Protein AF-A0A479ZNA0-F1 (afdb_monomer_lite)

Organism: NCBI:txid282420

Sequence (200 aa):
MLFLTGLATVGLVLGEAVFSSASAAQQLFCNGRMNNGWTYSAQFLNGRFTEIRWERSGQPPIVSNLSFQSTNNARQPVYTGSIMAATMVTLVDLSRGNVRPGSQISVTAEEWGTSTGNCGLSSGNSMGNSSDWFTNARKNLIGSNENQARRWLTRNNFVFNQTMEHTNRRIIERWSRNNPNGVIDVIFVNNRVSDVVMVR

Radius of gyration: 24.71 Å; chains: 1; bounding box: 77×78×52 Å

pLDDT: mean 77.2, std 19.56, range [33.94, 98.44]

Structure (mmCIF, N/CA/C/O backbone):
data_AF-A0A479ZNA0-F1
#
_entry.id   AF-A0A479ZNA0-F1
#
loop_
_atom_site.group_PDB
_atom_site.id
_atom_site.type_symbol
_atom_site.label_atom_id
_atom_site.label_alt_id
_atom_site.label_comp_id
_atom_site.label_asym_id
_atom_site.label_entity_id
_atom_site.label_seq_id
_atom_site.pdbx_PDB_ins_code
_atom_site.Cartn_x
_atom_site.Cartn_y
_atom_site.Cartn_z
_atom_site.occupancy
_atom_site.B_iso_or_equiv
_atom_site.auth_seq_id
_atom_site.auth_comp_id
_atom_site.auth_asym_id
_atom_site.auth_atom_id
_atom_site.pdbx_PDB_model_num
ATOM 1 N N . MET A 1 1 ? 54.957 -61.250 -2.601 1.00 36.88 1 MET A N 1
ATOM 2 C CA . MET A 1 1 ? 54.346 -60.514 -3.726 1.00 36.88 1 MET A CA 1
ATOM 3 C C . MET A 1 1 ? 53.295 -59.580 -3.134 1.00 36.88 1 MET A C 1
ATOM 5 O O . MET A 1 1 ? 52.469 -60.057 -2.375 1.00 36.88 1 MET A O 1
ATOM 9 N N . LEU A 1 2 ? 53.482 -58.279 -3.375 1.00 36.09 2 LEU A N 1
ATOM 10 C CA . LEU A 1 2 ? 52.676 -57.073 -3.103 1.00 36.09 2 LEU A CA 1
ATOM 11 C C . LEU A 1 2 ? 51.391 -57.106 -2.241 1.00 36.09 2 LEU A C 1
ATOM 13 O O . LEU A 1 2 ? 50.424 -57.795 -2.542 1.00 36.09 2 LEU A O 1
ATOM 17 N N . PHE A 1 3 ? 51.364 -56.175 -1.276 1.00 35.72 3 PHE A N 1
ATOM 18 C CA . PHE A 1 3 ? 50.171 -55.485 -0.771 1.00 35.72 3 PHE A CA 1
ATOM 19 C C . PHE A 1 3 ? 49.474 -54.695 -1.888 1.00 35.72 3 PHE A C 1
ATOM 21 O O . PHE A 1 3 ? 50.158 -54.027 -2.661 1.00 35.72 3 PHE A O 1
ATOM 28 N N . LEU A 1 4 ? 48.137 -54.646 -1.881 1.00 34.09 4 LEU A N 1
ATOM 29 C CA . LEU A 1 4 ? 47.397 -53.463 -2.332 1.00 34.09 4 LEU A CA 1
ATOM 30 C C . LEU A 1 4 ? 46.009 -53.390 -1.679 1.00 34.09 4 LEU A C 1
ATOM 32 O O . LEU A 1 4 ? 45.160 -54.264 -1.816 1.00 34.09 4 LEU A O 1
ATOM 36 N N . THR A 1 5 ? 45.840 -52.302 -0.940 1.00 45.28 5 THR A N 1
ATOM 37 C CA . THR A 1 5 ? 44.626 -51.731 -0.359 1.00 45.28 5 THR A CA 1
ATOM 38 C C . THR A 1 5 ? 43.628 -51.295 -1.437 1.00 45.28 5 THR A C 1
ATOM 40 O O . THR A 1 5 ? 44.036 -50.674 -2.417 1.00 45.28 5 THR A O 1
ATOM 43 N N . GLY A 1 6 ? 42.328 -51.508 -1.213 1.00 37.38 6 GLY A N 1
ATOM 44 C CA . GLY A 1 6 ? 41.245 -50.928 -2.017 1.00 37.38 6 GLY A CA 1
ATOM 45 C C . GLY A 1 6 ? 40.162 -50.324 -1.124 1.00 37.38 6 GLY A C 1
ATOM 46 O O . GLY A 1 6 ? 39.476 -51.045 -0.408 1.00 37.38 6 GLY A O 1
ATOM 47 N N . LEU A 1 7 ? 40.076 -48.993 -1.141 1.00 38.94 7 LEU A N 1
ATOM 48 C CA . LEU A 1 7 ? 39.186 -48.138 -0.355 1.00 38.94 7 LEU A CA 1
ATOM 49 C C . LEU A 1 7 ? 37.718 -48.154 -0.822 1.00 38.94 7 LEU A C 1
ATOM 51 O O . LEU A 1 7 ? 37.401 -48.412 -1.979 1.00 38.94 7 LEU A O 1
ATOM 55 N N . ALA A 1 8 ? 36.871 -47.792 0.142 1.00 40.62 8 ALA A N 1
ATOM 56 C CA . ALA A 1 8 ? 35.439 -47.511 0.129 1.00 40.62 8 ALA A CA 1
ATOM 57 C C . ALA A 1 8 ? 34.823 -46.915 -1.151 1.00 40.62 8 ALA A C 1
ATOM 59 O O . ALA A 1 8 ? 35.329 -45.951 -1.716 1.00 40.62 8 ALA A O 1
ATOM 60 N N . THR A 1 9 ? 33.599 -47.355 -1.457 1.00 39.69 9 THR A N 1
ATOM 61 C CA . THR A 1 9 ? 32.566 -46.501 -2.064 1.00 39.69 9 THR A CA 1
ATOM 62 C C . THR A 1 9 ? 31.234 -46.731 -1.346 1.00 39.69 9 THR A C 1
ATOM 64 O O . THR A 1 9 ? 30.483 -47.655 -1.639 1.00 39.69 9 THR A O 1
ATOM 67 N N . VAL A 1 10 ? 30.940 -45.884 -0.356 1.00 41.41 10 VAL A N 1
ATOM 68 C CA . VAL A 1 10 ? 29.581 -45.730 0.180 1.00 41.41 10 VAL A CA 1
ATOM 69 C C . VAL A 1 10 ? 28.852 -44.789 -0.776 1.00 41.41 10 VAL A C 1
ATOM 71 O O . VAL A 1 10 ? 29.040 -43.576 -0.730 1.00 41.41 10 VAL A O 1
ATOM 74 N N . GLY A 1 11 ? 28.072 -45.356 -1.694 1.00 34.75 11 GLY A N 1
ATOM 75 C CA . GLY A 1 11 ? 27.192 -44.601 -2.583 1.00 34.75 11 GLY A CA 1
ATOM 76 C C . GLY A 1 11 ? 25.977 -44.087 -1.817 1.00 34.75 11 GLY A C 1
ATOM 77 O O . GLY A 1 11 ? 24.947 -44.752 -1.759 1.00 34.75 11 GLY A O 1
ATOM 78 N N . LEU A 1 12 ? 26.101 -42.911 -1.206 1.00 37.78 12 LEU A N 1
ATOM 79 C CA . LEU A 1 12 ? 24.979 -42.167 -0.639 1.00 37.78 12 LEU A CA 1
ATOM 80 C C . LEU A 1 12 ? 24.238 -41.470 -1.788 1.00 37.78 12 LEU A C 1
ATOM 82 O O . LEU A 1 12 ? 24.638 -40.404 -2.252 1.00 37.78 12 LEU A O 1
ATOM 86 N N . VAL A 1 13 ? 23.163 -42.097 -2.269 1.00 36.88 13 VAL A N 1
ATOM 87 C CA . VAL A 1 13 ? 22.191 -41.454 -3.161 1.00 36.88 13 VAL A CA 1
ATOM 88 C C . VAL A 1 13 ? 21.378 -40.482 -2.311 1.00 36.88 13 VAL A C 1
ATOM 90 O O . VAL A 1 13 ? 20.378 -40.847 -1.696 1.00 36.88 13 VAL A O 1
ATOM 93 N N . LEU A 1 14 ? 21.844 -39.238 -2.227 1.00 41.56 14 LEU A N 1
ATOM 94 C CA . LEU A 1 14 ? 21.032 -38.135 -1.733 1.00 41.56 14 LEU A CA 1
ATOM 95 C C . LEU A 1 14 ? 20.003 -37.829 -2.820 1.00 41.56 14 LEU A C 1
ATOM 97 O O . LEU A 1 14 ? 20.293 -37.130 -3.786 1.00 41.56 14 LEU A O 1
ATOM 101 N N . GLY A 1 15 ? 18.815 -38.418 -2.681 1.00 34.78 15 GLY A N 1
ATOM 102 C CA . GLY A 1 15 ? 17.646 -38.007 -3.441 1.00 34.78 15 GLY A CA 1
ATOM 103 C C . GLY A 1 15 ? 17.425 -36.522 -3.198 1.00 34.78 15 GLY A C 1
ATOM 104 O O . GLY A 1 15 ? 17.107 -36.112 -2.081 1.00 34.78 15 GLY A O 1
ATOM 105 N N . GLU A 1 16 ? 17.659 -35.724 -4.234 1.00 38.56 16 GLU A N 1
ATOM 106 C CA . GLU A 1 16 ? 17.379 -34.299 -4.244 1.00 38.56 16 GLU A CA 1
ATOM 107 C C . GLU A 1 16 ? 15.877 -34.133 -4.028 1.00 38.56 16 GLU A C 1
ATOM 109 O O . GLU A 1 16 ? 15.059 -34.276 -4.937 1.00 38.56 16 GLU A O 1
ATOM 114 N N . ALA A 1 17 ? 15.496 -33.881 -2.779 1.00 38.69 17 ALA A N 1
ATOM 115 C CA . ALA A 1 17 ? 14.188 -33.356 -2.472 1.00 38.69 17 ALA A CA 1
ATOM 116 C C . ALA A 1 17 ? 14.099 -32.005 -3.186 1.00 38.69 17 ALA A C 1
ATOM 118 O O . ALA A 1 17 ? 14.642 -30.998 -2.730 1.00 38.69 17 ALA A O 1
ATOM 119 N N . VAL A 1 18 ? 13.447 -32.005 -4.349 1.00 38.50 18 VAL A N 1
ATOM 120 C CA . VAL A 1 18 ? 12.991 -30.798 -5.027 1.00 38.50 18 VAL A CA 1
ATOM 121 C C . VAL A 1 18 ? 11.961 -30.173 -4.096 1.00 38.50 18 VAL A C 1
ATOM 123 O O . VAL A 1 18 ? 10.762 -30.437 -4.180 1.00 38.50 18 VAL A O 1
ATOM 126 N N . PHE A 1 19 ? 12.442 -29.374 -3.147 1.00 35.72 19 PHE A N 1
ATOM 127 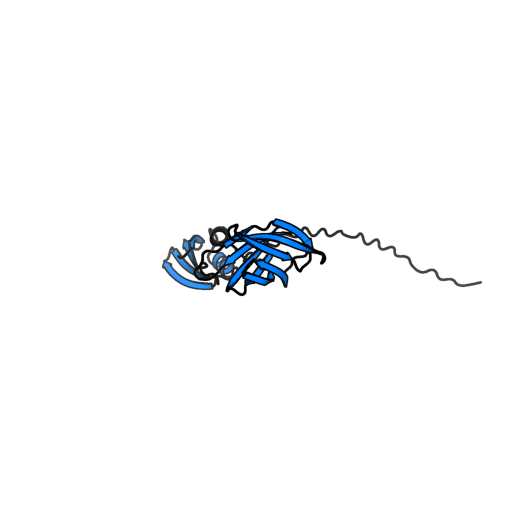C CA . PHE A 1 19 ? 11.609 -28.496 -2.349 1.00 35.72 19 PHE A CA 1
ATOM 128 C C . PHE A 1 19 ? 11.068 -27.428 -3.298 1.00 35.72 19 PHE A C 1
ATOM 130 O O . PHE A 1 19 ? 11.611 -26.332 -3.414 1.00 35.72 19 PHE A O 1
ATOM 137 N N . SER A 1 20 ? 9.990 -27.765 -4.006 1.00 33.94 20 SER A N 1
ATOM 138 C CA . SER A 1 20 ? 9.088 -26.770 -4.567 1.00 33.94 20 SER A CA 1
ATOM 139 C C . SER A 1 20 ? 8.471 -26.050 -3.37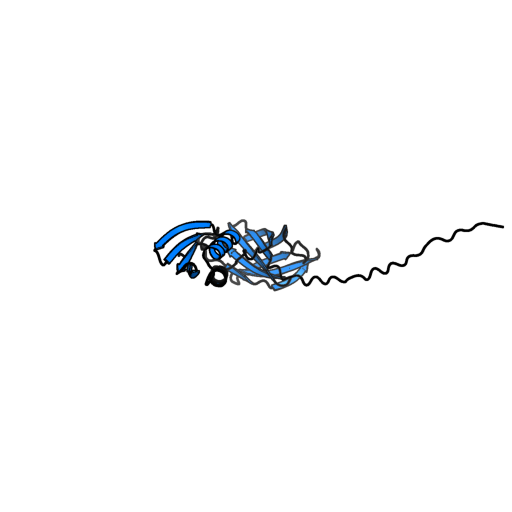9 1.00 33.94 20 SER A C 1
ATOM 141 O O . SER A 1 20 ? 7.451 -26.471 -2.832 1.00 33.94 20 SER A O 1
ATOM 143 N N . SER A 1 21 ? 9.130 -24.987 -2.923 1.00 38.03 21 SER A N 1
ATOM 144 C CA . SER A 1 21 ? 8.509 -24.025 -2.036 1.00 38.03 21 SER A CA 1
ATOM 145 C C . SER A 1 21 ? 7.405 -23.359 -2.844 1.00 38.03 21 SER A C 1
ATOM 147 O O . SER A 1 21 ? 7.620 -22.400 -3.581 1.00 38.03 21 SER A O 1
ATOM 149 N N . ALA A 1 22 ? 6.195 -23.902 -2.725 1.00 37.41 22 ALA A N 1
ATOM 150 C CA . ALA A 1 22 ? 4.990 -23.138 -2.960 1.00 37.41 22 ALA A CA 1
ATOM 151 C C . ALA A 1 22 ? 5.089 -21.923 -2.032 1.00 37.41 22 ALA A C 1
ATOM 153 O O . ALA A 1 22 ? 4.807 -22.007 -0.835 1.00 37.41 22 ALA A O 1
ATOM 154 N N . SER A 1 23 ? 5.619 -20.817 -2.557 1.00 39.91 23 SER A N 1
ATOM 155 C CA . SER A 1 23 ? 5.703 -19.571 -1.825 1.00 39.91 23 SER A CA 1
ATOM 156 C C . SER A 1 23 ? 4.265 -19.189 -1.520 1.00 39.91 23 SER A C 1
ATOM 158 O O . SER A 1 23 ? 3.521 -18.814 -2.428 1.00 39.91 23 SER A O 1
ATOM 160 N N . ALA A 1 24 ? 3.856 -19.309 -0.256 1.00 38.22 24 ALA A N 1
ATOM 161 C CA . ALA A 1 24 ? 2.706 -18.573 0.236 1.00 38.22 24 ALA A CA 1
ATOM 162 C C . ALA A 1 24 ? 2.850 -17.154 -0.321 1.00 38.22 24 ALA A C 1
ATOM 164 O O . ALA A 1 24 ? 3.924 -16.572 -0.167 1.00 38.22 24 ALA A O 1
ATOM 165 N N . ALA A 1 25 ? 1.847 -16.671 -1.058 1.00 46.12 25 ALA A N 1
ATOM 166 C CA . ALA A 1 25 ? 1.870 -15.369 -1.709 1.00 46.12 25 ALA A CA 1
ATOM 167 C C . ALA A 1 25 ? 2.035 -14.291 -0.630 1.00 46.12 25 ALA A C 1
ATOM 169 O O . ALA A 1 25 ? 1.066 -13.772 -0.082 1.00 46.12 25 ALA A O 1
ATOM 170 N N . GLN A 1 26 ? 3.283 -14.024 -0.250 1.00 50.00 26 GLN A N 1
ATOM 171 C CA . GLN A 1 26 ? 3.639 -12.972 0.673 1.00 50.00 26 GLN A CA 1
ATOM 172 C C . GLN A 1 26 ? 3.273 -11.699 -0.064 1.00 50.00 26 GLN A C 1
ATOM 174 O O . GLN A 1 26 ? 3.889 -11.355 -1.071 1.00 50.00 26 GLN A O 1
ATOM 179 N N . GLN A 1 27 ? 2.206 -11.052 0.391 1.00 59.81 27 GLN A N 1
ATOM 180 C CA . GLN A 1 27 ? 1.841 -9.743 -0.108 1.00 59.81 27 GLN A CA 1
ATOM 181 C C . GLN A 1 27 ? 3.022 -8.841 0.269 1.00 59.81 27 GLN A C 1
ATOM 183 O O . GLN A 1 27 ? 3.330 -8.658 1.445 1.00 59.81 27 GLN A O 1
ATOM 188 N N . LEU A 1 28 ? 3.791 -8.393 -0.717 1.00 68.25 28 LEU A N 1
ATOM 189 C CA . LEU A 1 28 ? 4.911 -7.482 -0.504 1.00 68.25 28 LEU A CA 1
ATOM 190 C C . LEU A 1 28 ? 4.452 -6.103 -0.954 1.00 68.25 28 LEU A C 1
ATOM 192 O O . LEU A 1 28 ? 3.684 -5.962 -1.907 1.00 68.25 28 LEU A O 1
ATOM 196 N N . PHE A 1 29 ? 4.913 -5.082 -0.250 1.00 76.75 29 PHE A N 1
ATOM 197 C CA . PHE A 1 29 ? 4.702 -3.701 -0.654 1.00 76.75 29 PHE A CA 1
ATOM 198 C C . PHE A 1 29 ? 6.053 -3.016 -0.751 1.00 76.75 29 PHE A C 1
ATOM 200 O O . PHE A 1 29 ? 6.967 -3.324 0.020 1.00 76.75 29 PHE A O 1
ATOM 207 N N . CYS A 1 30 ? 6.165 -2.076 -1.678 1.00 81.75 30 CYS A N 1
ATOM 208 C CA . CYS A 1 30 ? 7.365 -1.276 -1.843 1.00 81.75 30 CYS A CA 1
ATOM 209 C C . CYS A 1 30 ? 6.993 0.200 -1.776 1.00 81.75 30 CYS A C 1
ATOM 211 O O . CYS A 1 30 ? 6.193 0.673 -2.580 1.00 81.75 30 CYS A O 1
ATOM 213 N N . ASN A 1 31 ? 7.558 0.917 -0.806 1.00 85.31 31 ASN A N 1
ATOM 214 C CA . ASN A 1 31 ? 7.225 2.318 -0.562 1.00 85.31 31 ASN A CA 1
ATOM 215 C C . ASN A 1 31 ? 8.391 3.228 -0.925 1.00 85.31 31 ASN A C 1
ATOM 217 O O . ASN A 1 31 ? 9.551 2.878 -0.704 1.00 85.31 31 ASN A O 1
ATOM 221 N N . GLY A 1 32 ? 8.071 4.425 -1.402 1.00 80.88 32 GLY A N 1
ATOM 222 C CA . GLY A 1 32 ? 9.048 5.475 -1.659 1.00 80.88 32 GLY A CA 1
ATOM 223 C C . GLY A 1 32 ? 8.404 6.856 -1.693 1.00 80.88 32 GLY A C 1
ATOM 224 O O . GLY A 1 32 ? 7.215 7.029 -1.406 1.00 80.88 32 GLY A O 1
ATOM 225 N N . ARG A 1 33 ? 9.212 7.862 -2.027 1.00 85.12 33 ARG A N 1
ATOM 226 C CA . ARG A 1 33 ? 8.775 9.255 -2.117 1.00 85.12 33 ARG A CA 1
ATOM 227 C C . ARG A 1 33 ? 9.398 9.931 -3.331 1.00 85.12 33 ARG A C 1
ATOM 229 O O . ARG A 1 33 ? 10.603 9.845 -3.532 1.00 85.12 33 ARG A O 1
ATOM 236 N N . MET A 1 34 ? 8.562 10.610 -4.106 1.00 88.00 34 MET A N 1
ATOM 237 C CA . MET A 1 34 ? 8.956 11.465 -5.221 1.00 88.00 34 MET A CA 1
ATOM 238 C C . MET A 1 34 ? 9.408 12.841 -4.728 1.00 88.00 34 MET A C 1
ATOM 240 O O . MET A 1 34 ? 8.960 13.332 -3.687 1.00 88.00 34 MET A O 1
ATOM 244 N N . ASN A 1 35 ? 10.249 13.505 -5.520 1.00 84.44 35 ASN A N 1
ATOM 245 C CA . ASN A 1 35 ? 10.822 14.811 -5.177 1.00 84.44 35 ASN A CA 1
ATOM 246 C C . ASN A 1 35 ? 9.767 15.922 -5.053 1.00 84.44 35 ASN A C 1
ATOM 248 O O . ASN A 1 35 ? 9.918 16.835 -4.248 1.00 84.44 35 ASN A O 1
ATOM 252 N N . ASN A 1 36 ? 8.663 15.821 -5.795 1.00 82.81 36 ASN A N 1
ATOM 253 C CA . ASN A 1 36 ? 7.538 16.762 -5.739 1.00 82.81 36 ASN A CA 1
ATOM 254 C C . ASN A 1 36 ? 6.592 16.539 -4.534 1.00 82.81 36 ASN A C 1
ATOM 256 O O . ASN A 1 36 ? 5.504 17.121 -4.464 1.00 82.81 36 ASN A O 1
ATOM 260 N N . GLY A 1 37 ? 6.988 15.677 -3.593 1.00 79.06 37 GLY A N 1
ATOM 261 C CA . GLY A 1 37 ? 6.314 15.472 -2.316 1.00 79.06 37 GLY A CA 1
ATOM 262 C C . GLY A 1 37 ? 5.283 14.345 -2.289 1.00 79.06 37 GLY A C 1
ATOM 263 O O . GLY A 1 37 ? 4.823 14.026 -1.194 1.00 79.06 37 GLY A O 1
ATOM 264 N N . TRP A 1 38 ? 4.956 13.722 -3.426 1.00 84.62 38 TRP A N 1
ATOM 265 C CA . TRP A 1 38 ? 4.103 12.531 -3.460 1.00 84.62 38 TRP A CA 1
ATOM 266 C C . TRP A 1 38 ? 4.823 11.322 -2.861 1.00 84.62 38 TRP A C 1
ATOM 268 O O . TRP A 1 38 ? 5.943 10.992 -3.248 1.00 84.62 38 TRP A O 1
ATOM 278 N N . THR A 1 39 ? 4.179 10.630 -1.932 1.00 84.62 39 THR A N 1
ATOM 279 C CA . THR A 1 39 ? 4.597 9.295 -1.492 1.00 84.62 39 THR A CA 1
ATOM 280 C C . THR A 1 39 ? 3.879 8.243 -2.315 1.00 84.62 39 THR A C 1
ATOM 282 O O . THR A 1 39 ? 2.759 8.477 -2.768 1.00 84.62 39 THR A O 1
ATOM 285 N N . TYR A 1 40 ? 4.493 7.080 -2.491 1.00 82.75 40 TYR A N 1
ATOM 286 C CA . TYR A 1 40 ? 3.849 5.975 -3.185 1.00 82.75 40 TYR A CA 1
ATOM 287 C C . TYR A 1 40 ? 4.042 4.641 -2.482 1.00 82.75 40 TYR A C 1
ATOM 289 O O . TYR A 1 40 ? 5.006 4.437 -1.742 1.00 82.75 40 TYR A O 1
ATOM 297 N N . SER A 1 41 ? 3.115 3.733 -2.772 1.00 84.25 41 SER A N 1
ATOM 298 C CA . SER A 1 41 ? 3.155 2.330 -2.384 1.00 84.25 41 SER A CA 1
ATOM 299 C C . SER A 1 41 ? 2.835 1.462 -3.596 1.00 84.25 41 SER A C 1
ATOM 301 O O . SER A 1 41 ? 1.768 1.607 -4.189 1.00 84.25 41 SER A O 1
ATOM 303 N N . ALA A 1 42 ? 3.763 0.589 -3.979 1.00 84.50 42 ALA A N 1
ATOM 304 C CA . ALA A 1 42 ? 3.588 -0.373 -5.057 1.00 84.50 42 ALA A CA 1
ATOM 305 C C . ALA A 1 42 ? 3.214 -1.749 -4.491 1.00 84.50 42 ALA A C 1
ATOM 307 O O . ALA A 1 42 ? 3.896 -2.259 -3.595 1.00 84.50 42 ALA A O 1
ATOM 308 N N . GLN A 1 43 ? 2.152 -2.353 -5.025 1.00 78.56 43 GLN A N 1
ATOM 309 C CA . GLN A 1 43 ? 1.665 -3.664 -4.597 1.00 78.56 43 GLN A CA 1
ATOM 310 C C . GLN A 1 43 ? 2.291 -4.786 -5.424 1.00 78.56 43 GLN A C 1
ATOM 312 O O . GLN A 1 43 ? 2.251 -4.750 -6.658 1.00 78.56 43 GLN A O 1
ATOM 317 N N . PHE A 1 44 ? 2.808 -5.810 -4.743 1.00 75.38 44 PHE A N 1
ATOM 318 C CA . PHE A 1 44 ? 3.334 -7.023 -5.359 1.00 75.38 44 PHE A CA 1
ATOM 319 C C . PHE A 1 44 ? 2.461 -8.230 -4.999 1.00 75.38 44 PHE A C 1
ATOM 321 O O . PHE A 1 44 ? 2.329 -8.597 -3.828 1.00 75.38 44 PHE A O 1
ATOM 328 N N . LEU A 1 45 ? 1.868 -8.846 -6.021 1.00 70.44 45 LEU A N 1
ATOM 329 C CA . LEU A 1 45 ? 0.936 -9.961 -5.904 1.00 70.44 45 LEU A CA 1
ATOM 330 C C . LEU A 1 45 ? 1.301 -11.045 -6.920 1.00 70.44 45 LEU A C 1
ATOM 332 O O . LEU A 1 45 ? 1.534 -10.749 -8.090 1.00 70.44 45 LEU A O 1
ATOM 336 N N . ASN A 1 46 ? 1.339 -12.306 -6.480 1.00 70.44 46 ASN A N 1
ATOM 337 C CA . ASN A 1 46 ? 1.600 -13.471 -7.337 1.00 70.44 46 ASN A CA 1
ATOM 338 C C . ASN A 1 46 ? 2.836 -13.307 -8.246 1.00 70.44 46 ASN A C 1
ATOM 340 O O . ASN A 1 46 ? 2.811 -13.658 -9.424 1.00 70.44 46 ASN A O 1
ATOM 344 N N . GLY A 1 47 ? 3.917 -12.737 -7.705 1.00 73.75 47 GLY A N 1
ATOM 345 C CA . GLY A 1 47 ? 5.170 -12.562 -8.441 1.00 73.75 47 GLY A CA 1
ATOM 346 C C . GLY A 1 47 ? 5.224 -11.334 -9.357 1.00 73.75 47 GLY A C 1
ATOM 347 O O . GLY A 1 47 ? 6.170 -11.215 -10.135 1.00 73.75 47 GLY A O 1
ATOM 348 N N . ARG A 1 48 ? 4.235 -10.428 -9.311 1.00 84.19 48 ARG A N 1
ATOM 349 C CA . ARG A 1 48 ? 4.178 -9.246 -10.186 1.00 84.19 48 ARG A CA 1
ATOM 350 C C . ARG A 1 48 ? 3.743 -7.983 -9.457 1.00 84.19 48 ARG A C 1
ATOM 352 O O . ARG A 1 48 ? 2.922 -8.028 -8.544 1.00 84.19 48 ARG A O 1
ATOM 359 N N . PHE A 1 49 ? 4.248 -6.843 -9.921 1.00 86.50 49 PHE A N 1
ATOM 360 C CA . PHE A 1 49 ? 3.702 -5.543 -9.546 1.00 86.50 49 PHE A CA 1
ATOM 361 C C . PHE A 1 49 ? 2.426 -5.267 -10.339 1.00 86.50 49 PHE A C 1
ATOM 363 O O . PHE A 1 49 ? 2.400 -5.456 -11.554 1.00 86.50 49 PHE A O 1
ATOM 370 N N . THR A 1 50 ? 1.373 -4.847 -9.642 1.00 84.50 50 THR A N 1
ATOM 371 C CA . THR A 1 50 ? 0.026 -4.688 -10.226 1.00 84.50 50 THR A CA 1
ATOM 372 C C . THR A 1 50 ? -0.530 -3.278 -10.074 1.00 84.50 50 THR A C 1
ATOM 374 O O . THR A 1 50 ? -1.349 -2.854 -10.883 1.00 84.50 50 THR A O 1
ATOM 377 N N . GLU A 1 51 ? -0.050 -2.520 -9.090 1.00 86.75 51 GLU A N 1
ATOM 378 C CA . GLU A 1 51 ? -0.572 -1.195 -8.771 1.00 86.75 51 GLU A CA 1
ATOM 379 C C . GLU A 1 51 ? 0.509 -0.326 -8.121 1.00 86.75 51 GLU A C 1
ATOM 381 O O . GLU A 1 51 ? 1.327 -0.834 -7.349 1.00 86.75 51 GLU A O 1
ATOM 386 N N . ILE A 1 52 ? 0.470 0.984 -8.383 1.00 86.06 52 ILE A N 1
ATOM 387 C CA . ILE A 1 52 ? 1.056 2.016 -7.522 1.00 86.06 52 ILE A CA 1
ATOM 388 C C . ILE A 1 52 ? -0.052 2.935 -7.020 1.00 86.06 52 ILE A C 1
ATOM 390 O O . ILE A 1 52 ? -0.807 3.499 -7.811 1.00 86.06 52 ILE A O 1
ATOM 394 N N . ARG A 1 53 ? -0.103 3.144 -5.709 1.00 84.44 53 ARG A N 1
ATOM 395 C CA . ARG A 1 53 ? -0.956 4.146 -5.081 1.00 84.44 53 ARG A CA 1
ATOM 396 C C . ARG A 1 53 ? -0.125 5.337 -4.631 1.00 84.44 53 ARG A C 1
ATOM 398 O O . ARG A 1 53 ? 0.863 5.164 -3.922 1.00 84.44 53 ARG A O 1
ATOM 405 N N . TRP A 1 54 ? -0.556 6.529 -5.012 1.00 84.56 54 TRP A N 1
ATOM 406 C CA . TRP A 1 54 ? 0.082 7.813 -4.752 1.00 84.56 54 TRP A CA 1
ATOM 407 C C . TRP A 1 54 ? -0.693 8.580 -3.684 1.00 84.56 54 TRP A C 1
ATOM 409 O O . TRP A 1 54 ? -1.921 8.663 -3.736 1.00 84.56 54 TRP A O 1
ATOM 419 N N . GLU A 1 55 ? 0.017 9.167 -2.728 1.00 81.75 55 GLU A N 1
ATOM 420 C CA . GLU A 1 55 ? -0.560 9.975 -1.654 1.00 81.75 55 GLU A CA 1
ATOM 421 C C . GLU A 1 55 ? 0.200 11.286 -1.467 1.00 81.75 55 GLU A C 1
ATOM 423 O O . GLU A 1 55 ? 1.430 11.336 -1.544 1.00 81.75 55 GLU A O 1
ATOM 428 N N . ARG A 1 56 ? -0.545 12.356 -1.186 1.00 81.06 56 ARG A N 1
ATOM 429 C CA . ARG A 1 56 ? -0.005 13.660 -0.807 1.00 81.06 56 ARG A CA 1
ATOM 430 C C . ARG A 1 56 ? -1.000 14.369 0.103 1.00 81.06 56 ARG A C 1
ATOM 432 O O . ARG A 1 56 ? -2.205 14.294 -0.116 1.00 81.06 56 ARG A O 1
ATOM 439 N N . SER A 1 57 ? -0.493 15.051 1.130 1.00 75.31 57 SER A N 1
ATOM 440 C CA . SER A 1 57 ? -1.340 15.792 2.070 1.00 75.31 57 SER A CA 1
ATOM 441 C C . SER A 1 57 ? -2.219 16.808 1.336 1.00 75.31 57 SER A C 1
ATOM 443 O O . SER A 1 57 ? -1.746 17.503 0.435 1.00 75.31 57 SER A O 1
ATOM 445 N N . GLY A 1 58 ? -3.497 16.870 1.711 1.00 73.31 58 GLY A N 1
ATOM 446 C CA . GLY A 1 58 ? -4.480 17.764 1.100 1.00 73.31 58 GLY A CA 1
ATOM 447 C C . GLY A 1 58 ? -4.952 17.354 -0.298 1.00 73.31 58 GLY A C 1
ATOM 448 O O . GLY A 1 58 ? -5.672 18.126 -0.924 1.00 73.31 58 GLY A O 1
ATOM 449 N N . GLN A 1 59 ? -4.572 16.172 -0.802 1.00 76.19 59 GLN A N 1
ATOM 450 C CA . GLN A 1 59 ? -5.019 15.676 -2.106 1.00 76.19 59 GLN A CA 1
ATOM 451 C C . GLN A 1 59 ? -5.618 14.269 -2.014 1.00 76.19 59 GLN A C 1
ATOM 453 O O . GLN A 1 59 ? -5.139 13.449 -1.226 1.00 76.19 59 GLN A O 1
ATOM 458 N N . PRO A 1 60 ? -6.653 13.963 -2.819 1.00 74.56 60 PRO A N 1
ATOM 459 C CA . PRO A 1 60 ? -7.155 12.604 -2.936 1.00 74.56 60 PRO A CA 1
ATOM 460 C C . PRO A 1 60 ? -6.045 11.644 -3.392 1.00 74.56 60 PRO A C 1
ATOM 462 O O . PRO A 1 60 ? -5.226 12.016 -4.238 1.00 74.56 60 PRO A O 1
ATOM 465 N N . PRO A 1 61 ? -6.010 10.408 -2.871 1.00 77.94 61 PRO A N 1
ATOM 466 C CA . PRO A 1 61 ? -5.099 9.388 -3.368 1.00 77.94 61 PRO A CA 1
ATOM 467 C C . PRO A 1 61 ? -5.351 9.086 -4.846 1.00 77.94 61 PRO A C 1
ATOM 469 O O . PRO A 1 61 ? -6.504 9.024 -5.276 1.00 77.94 61 PRO A O 1
ATOM 472 N N . ILE A 1 62 ? -4.280 8.836 -5.597 1.00 82.69 62 ILE A N 1
ATOM 473 C CA . ILE A 1 62 ? -4.356 8.463 -7.015 1.00 82.69 62 ILE A CA 1
ATOM 474 C C . ILE A 1 62 ? -3.818 7.047 -7.184 1.00 82.69 62 ILE A C 1
ATOM 476 O O . ILE A 1 62 ? -2.896 6.642 -6.480 1.00 82.69 62 ILE A O 1
ATOM 480 N N . VAL A 1 63 ? -4.385 6.288 -8.115 1.00 84.69 63 VAL A N 1
ATOM 481 C CA . VAL A 1 63 ? -3.984 4.909 -8.393 1.00 84.69 63 VAL A CA 1
ATOM 482 C C . VAL A 1 63 ? -3.520 4.782 -9.840 1.00 84.69 63 VAL A C 1
ATOM 484 O O . VAL A 1 63 ? -4.157 5.301 -10.755 1.00 84.69 63 VAL A O 1
ATOM 487 N N . SER A 1 64 ? -2.414 4.069 -10.027 1.00 87.56 64 SER A N 1
ATOM 488 C CA . SER A 1 64 ? -1.867 3.667 -11.316 1.00 87.56 64 SER A CA 1
ATOM 489 C C . SER A 1 64 ? -1.860 2.149 -11.404 1.00 87.56 64 SER A C 1
ATOM 491 O O . SER A 1 64 ? -1.062 1.493 -10.737 1.00 87.56 64 SER A O 1
ATOM 493 N N . ASN A 1 65 ? -2.716 1.591 -12.257 1.00 86.94 65 ASN A N 1
ATOM 494 C CA . ASN A 1 65 ? -2.657 0.170 -12.586 1.00 86.94 65 ASN A CA 1
ATOM 495 C C . ASN A 1 65 ? -1.409 -0.105 -13.427 1.00 86.94 65 ASN A C 1
ATOM 497 O O . ASN A 1 65 ? -1.130 0.618 -14.387 1.00 86.94 65 ASN A O 1
ATOM 501 N N . LEU A 1 66 ? -0.666 -1.144 -13.061 1.00 91.25 66 LEU A N 1
ATOM 502 C CA . LEU A 1 66 ? 0.560 -1.542 -13.733 1.00 91.25 66 LEU A CA 1
ATOM 503 C C . LEU A 1 66 ? 0.329 -2.782 -14.591 1.00 91.25 66 LEU A C 1
ATOM 505 O O . LEU A 1 66 ? -0.299 -3.750 -14.171 1.00 91.25 66 LEU A O 1
ATOM 509 N N . SER A 1 67 ? 0.911 -2.768 -15.783 1.00 92.62 67 SER A N 1
ATOM 510 C CA . SER A 1 67 ? 1.022 -3.930 -16.658 1.00 92.62 67 SER A CA 1
ATOM 511 C C . SER A 1 67 ? 2.487 -4.263 -16.877 1.00 92.62 67 SER A C 1
ATOM 513 O O . SER A 1 67 ? 3.315 -3.372 -17.053 1.00 92.62 67 SER A O 1
ATOM 515 N N . PHE A 1 68 ? 2.819 -5.553 -16.873 1.00 96.00 68 PHE A N 1
ATOM 516 C CA . PHE A 1 68 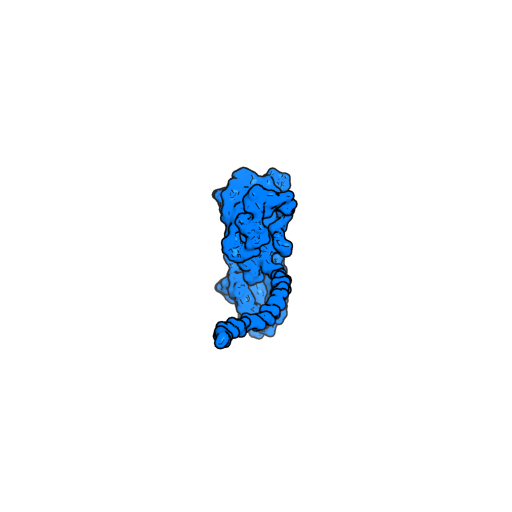? 4.150 -5.991 -17.275 1.00 96.00 68 PHE A CA 1
ATOM 517 C C . PHE A 1 68 ? 4.371 -5.647 -18.749 1.00 96.00 68 PHE A C 1
ATOM 519 O O . PHE A 1 68 ? 3.563 -6.025 -19.594 1.00 96.00 68 PHE A O 1
ATOM 526 N N . GLN A 1 69 ? 5.470 -4.958 -19.043 1.00 96.75 69 GLN A N 1
ATOM 527 C CA . GLN A 1 69 ? 5.811 -4.562 -20.403 1.00 96.75 69 GLN A CA 1
ATOM 528 C C . GLN A 1 69 ? 6.921 -5.447 -20.968 1.00 96.75 69 GLN A C 1
ATOM 530 O O . GLN A 1 69 ? 6.789 -6.004 -22.054 1.00 96.75 69 GLN A O 1
ATOM 535 N N . SER A 1 70 ? 8.042 -5.551 -20.253 1.00 97.25 70 SER A N 1
ATOM 536 C CA . SER A 1 70 ? 9.232 -6.245 -20.746 1.00 97.25 70 SER A CA 1
ATOM 537 C C . SER A 1 70 ? 10.217 -6.552 -19.619 1.00 97.25 70 SER A C 1
ATOM 539 O O . SER A 1 70 ? 9.977 -6.274 -18.445 1.00 97.25 70 SER A O 1
ATOM 541 N N . THR A 1 71 ? 11.351 -7.148 -19.974 1.00 97.31 71 THR A N 1
ATOM 542 C CA . THR A 1 71 ? 12.529 -7.233 -19.110 1.00 97.31 71 THR A CA 1
ATOM 543 C C . THR A 1 71 ? 13.667 -6.489 -19.796 1.00 97.31 71 THR A C 1
ATOM 545 O O . THR A 1 71 ? 13.937 -6.733 -20.969 1.00 97.31 71 THR A O 1
ATOM 548 N N . ASN A 1 72 ? 14.315 -5.568 -19.083 1.00 96.25 72 ASN A N 1
ATOM 549 C CA . ASN A 1 72 ? 15.382 -4.747 -19.654 1.00 96.25 72 ASN A CA 1
ATOM 550 C C . ASN A 1 72 ? 16.706 -5.529 -19.812 1.00 96.25 72 ASN A C 1
ATOM 552 O O . ASN A 1 72 ? 16.847 -6.667 -19.356 1.00 96.25 72 ASN A O 1
ATOM 556 N N . ASN A 1 73 ? 17.722 -4.882 -20.390 1.00 96.44 73 ASN A N 1
ATOM 557 C CA . ASN A 1 73 ? 19.051 -5.476 -20.609 1.00 96.44 73 ASN A CA 1
ATOM 558 C C . ASN A 1 73 ? 19.757 -5.917 -19.310 1.00 96.44 73 ASN A C 1
ATOM 560 O O . ASN A 1 73 ? 20.601 -6.810 -19.332 1.00 96.44 73 ASN A O 1
ATOM 564 N N . ALA A 1 74 ? 19.395 -5.334 -18.163 1.00 95.94 74 ALA A N 1
ATOM 565 C CA . ALA A 1 74 ? 19.904 -5.719 -16.847 1.00 95.94 74 ALA A CA 1
ATOM 566 C C . ALA A 1 74 ? 19.142 -6.907 -16.221 1.00 95.94 74 ALA A C 1
ATOM 568 O O . ALA A 1 74 ? 19.378 -7.247 -15.057 1.00 95.94 74 ALA A O 1
ATOM 569 N N . ARG A 1 75 ? 18.249 -7.553 -16.986 1.00 96.88 75 ARG A N 1
ATOM 570 C CA . ARG A 1 75 ? 17.350 -8.629 -16.542 1.00 96.88 75 ARG A CA 1
ATOM 571 C C . ARG A 1 75 ? 16.383 -8.193 -15.437 1.00 96.88 75 ARG A C 1
ATOM 573 O O . ARG A 1 75 ? 16.019 -8.989 -14.577 1.00 96.88 75 ARG A O 1
ATOM 580 N N . GLN A 1 76 ? 15.977 -6.925 -15.444 1.00 97.81 76 GLN A N 1
ATOM 581 C CA . GLN A 1 76 ? 15.012 -6.379 -14.493 1.00 97.81 76 GLN A CA 1
ATOM 582 C C . GLN A 1 76 ? 13.625 -6.301 -15.143 1.00 97.81 76 GLN A C 1
ATOM 584 O O . GLN A 1 76 ? 13.502 -5.709 -16.222 1.00 97.81 76 GLN A O 1
ATOM 589 N N . PRO A 1 77 ? 12.585 -6.887 -14.525 1.00 97.88 77 PRO A N 1
ATOM 590 C CA . PRO A 1 77 ? 11.207 -6.708 -14.962 1.00 97.88 77 PRO A CA 1
ATOM 591 C C . PRO A 1 77 ? 10.800 -5.230 -14.966 1.00 97.88 77 PRO A C 1
ATOM 593 O O . PRO A 1 77 ? 11.058 -4.505 -14.002 1.00 97.88 77 PRO A O 1
ATOM 596 N N . VAL A 1 78 ? 10.141 -4.809 -16.043 1.00 98.06 78 VAL A N 1
ATOM 597 C CA . VAL A 1 78 ? 9.635 -3.450 -16.245 1.00 98.06 78 VAL A CA 1
ATOM 598 C C . VAL A 1 78 ? 8.117 -3.494 -16.363 1.00 98.06 78 VAL A C 1
ATOM 600 O O . VAL A 1 78 ? 7.556 -4.275 -17.138 1.00 98.06 78 VAL A O 1
ATOM 603 N N . TYR A 1 79 ? 7.464 -2.633 -15.593 1.00 98.06 79 TYR A N 1
ATOM 604 C CA . TYR A 1 79 ? 6.021 -2.472 -15.550 1.00 98.06 79 TYR A CA 1
ATOM 605 C C . TYR A 1 79 ? 5.663 -1.032 -15.893 1.00 98.06 79 TYR A C 1
ATOM 607 O O . TYR A 1 79 ? 6.337 -0.107 -15.442 1.00 98.06 79 TYR A O 1
ATOM 615 N N . THR A 1 80 ? 4.588 -0.839 -16.647 1.00 97.69 80 THR A N 1
ATOM 616 C CA . THR A 1 80 ? 4.111 0.487 -17.048 1.00 97.69 80 THR A CA 1
ATOM 617 C C . THR A 1 80 ? 2.666 0.706 -16.646 1.00 97.69 80 THR A C 1
ATOM 619 O O . THR A 1 80 ? 1.858 -0.222 -16.660 1.00 97.69 80 THR A O 1
ATOM 622 N N . GLY A 1 81 ? 2.339 1.950 -16.331 1.00 95.81 81 GLY A N 1
ATOM 623 C CA . GLY A 1 81 ? 0.993 2.408 -16.026 1.00 95.81 81 GLY A CA 1
ATOM 624 C C . GLY A 1 81 ? 0.854 3.895 -16.319 1.00 95.81 81 GLY A C 1
ATOM 625 O O . GLY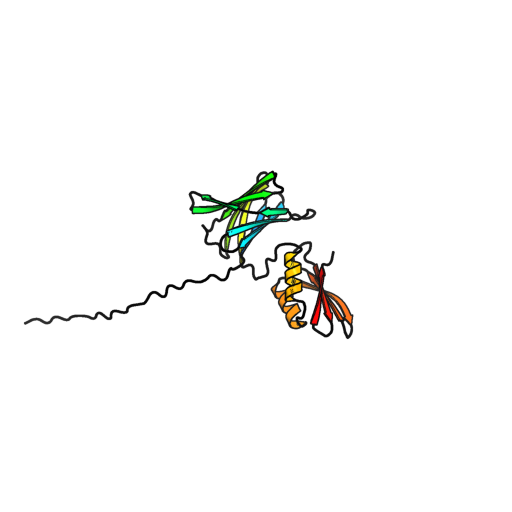 A 1 81 ? 1.686 4.493 -17.003 1.00 95.81 81 GLY A O 1
ATOM 626 N N . SER A 1 82 ? -0.196 4.504 -15.781 1.00 92.25 82 SER A N 1
ATOM 627 C CA . SER A 1 82 ? -0.407 5.944 -15.908 1.00 92.25 82 SER A CA 1
ATOM 628 C C . SER A 1 82 ? -1.044 6.541 -14.660 1.00 92.25 82 SER A C 1
ATOM 630 O O . SER A 1 82 ? -1.722 5.850 -13.895 1.00 92.25 82 SER A O 1
ATOM 632 N N . ILE A 1 83 ? -0.826 7.834 -14.445 1.00 87.75 83 ILE A N 1
ATOM 633 C CA . ILE A 1 83 ? -1.565 8.649 -13.477 1.00 87.75 83 ILE A CA 1
ATOM 634 C C . ILE A 1 83 ? -2.619 9.418 -14.272 1.00 87.75 83 ILE A C 1
ATOM 636 O O . ILE A 1 83 ? -2.284 10.142 -15.210 1.00 87.75 83 ILE A O 1
ATOM 640 N N . MET A 1 84 ? -3.895 9.234 -13.916 1.00 79.88 84 MET A N 1
ATOM 641 C CA . MET A 1 84 ? -5.036 9.918 -14.548 1.00 79.88 84 MET A CA 1
ATOM 642 C C . MET A 1 84 ? -5.057 9.819 -16.088 1.00 79.88 84 MET A C 1
ATOM 644 O O . MET A 1 84 ? -5.506 10.743 -16.758 1.00 79.88 84 MET A O 1
ATOM 648 N N . ALA A 1 85 ? -4.554 8.712 -16.650 1.00 76.81 85 ALA A N 1
ATOM 649 C CA . ALA A 1 85 ? -4.438 8.474 -18.094 1.00 76.81 85 ALA A CA 1
ATOM 650 C C . ALA A 1 85 ? -3.590 9.496 -18.887 1.00 76.81 85 ALA A C 1
ATOM 652 O O . ALA A 1 85 ? -3.606 9.458 -20.114 1.00 76.81 85 ALA A O 1
ATOM 653 N N . ALA A 1 86 ? -2.836 10.374 -18.216 1.00 79.88 86 ALA A N 1
ATOM 654 C CA . ALA A 1 86 ? -2.080 11.449 -18.864 1.00 79.88 86 ALA A CA 1
ATOM 655 C C . ALA A 1 86 ? -0.568 11.351 -18.630 1.00 79.88 86 ALA A C 1
ATOM 657 O O . ALA A 1 86 ? 0.209 11.607 -19.540 1.00 79.88 86 ALA A O 1
ATOM 658 N N . THR A 1 87 ? -0.145 10.955 -17.431 1.00 87.25 87 THR A N 1
ATOM 659 C CA . THR A 1 87 ? 1.276 10.914 -17.059 1.00 87.25 87 THR A CA 1
ATOM 660 C C . THR A 1 87 ? 1.760 9.473 -17.053 1.00 87.25 87 THR A C 1
ATOM 662 O O . THR A 1 87 ? 1.199 8.645 -16.325 1.00 87.25 87 THR A O 1
ATOM 665 N N . MET A 1 88 ? 2.796 9.153 -17.832 1.00 94.44 88 MET A N 1
ATOM 666 C CA . MET A 1 88 ? 3.338 7.795 -17.873 1.00 94.44 88 MET A CA 1
ATOM 667 C C . MET A 1 88 ? 4.064 7.444 -16.568 1.00 94.44 88 MET A C 1
ATOM 669 O O . MET A 1 88 ? 4.829 8.239 -16.018 1.00 94.44 88 MET A O 1
ATOM 673 N N . VAL A 1 89 ? 3.843 6.220 -16.089 1.00 96.75 89 VAL A N 1
ATOM 674 C CA . VAL A 1 89 ? 4.534 5.645 -14.931 1.00 96.75 89 VAL A CA 1
ATOM 675 C C . VAL A 1 89 ? 5.287 4.400 -15.363 1.00 96.75 89 VAL A C 1
ATOM 677 O O . VAL A 1 89 ? 4.703 3.503 -15.966 1.00 96.75 89 VAL A O 1
ATOM 680 N N . THR A 1 90 ? 6.551 4.311 -14.967 1.00 98.06 90 THR A N 1
ATOM 681 C CA . THR A 1 90 ? 7.399 3.135 -15.152 1.00 98.06 90 THR A CA 1
ATOM 682 C C . THR A 1 90 ? 7.906 2.662 -13.798 1.00 98.06 90 THR A C 1
ATOM 684 O O . THR A 1 90 ? 8.484 3.438 -13.039 1.00 98.06 90 THR A O 1
ATOM 687 N N . LEU A 1 91 ? 7.726 1.378 -13.502 1.00 98.25 91 LEU A N 1
ATOM 688 C CA . LEU A 1 91 ? 8.320 0.698 -12.357 1.00 98.25 91 LEU A CA 1
ATOM 689 C C . LEU A 1 91 ? 9.313 -0.347 -12.859 1.00 98.25 91 LEU A C 1
ATOM 691 O O . LEU A 1 91 ? 8.967 -1.218 -13.656 1.00 98.25 91 LEU A O 1
ATOM 695 N N . VAL A 1 92 ? 10.539 -0.288 -12.350 1.00 98.44 92 VAL A N 1
ATOM 696 C CA . VAL A 1 92 ? 11.583 -1.283 -12.598 1.00 98.44 92 VAL A CA 1
ATOM 697 C C . VAL A 1 92 ? 11.862 -2.041 -11.309 1.00 98.44 92 VAL A C 1
ATOM 699 O O . VAL A 1 92 ? 12.219 -1.449 -10.288 1.00 98.44 92 VAL A O 1
ATOM 702 N N . ASP A 1 93 ? 11.729 -3.362 -11.365 1.00 96.94 93 ASP A N 1
ATOM 703 C CA . ASP A 1 93 ? 12.098 -4.242 -10.264 1.00 96.94 93 ASP A CA 1
ATOM 704 C C . ASP A 1 93 ? 13.616 -4.473 -10.244 1.00 96.94 93 ASP A C 1
ATOM 706 O O . ASP A 1 93 ? 14.164 -5.268 -11.016 1.00 96.94 93 ASP A O 1
ATOM 710 N N . LEU A 1 94 ? 14.307 -3.808 -9.315 1.00 96.19 94 LEU A N 1
ATOM 711 C CA . LEU A 1 94 ? 15.765 -3.888 -9.212 1.00 96.19 94 LEU A CA 1
ATOM 712 C C . LEU A 1 94 ? 16.245 -5.246 -8.682 1.00 96.19 94 LEU A C 1
ATOM 714 O O . LEU A 1 94 ? 17.428 -5.564 -8.812 1.00 96.19 94 LEU A O 1
ATOM 718 N N . SER A 1 95 ? 15.339 -6.072 -8.149 1.00 91.38 95 SER A N 1
ATOM 719 C CA . SER A 1 95 ? 15.630 -7.423 -7.660 1.00 91.38 95 SER A CA 1
ATOM 720 C C . SER A 1 95 ? 15.571 -8.512 -8.736 1.00 91.38 95 SER A C 1
ATOM 722 O O . SER A 1 95 ? 15.768 -9.687 -8.423 1.00 91.38 95 SER A O 1
ATOM 724 N N . ARG A 1 96 ? 15.361 -8.135 -10.007 1.00 92.81 96 ARG A N 1
ATOM 725 C CA . ARG A 1 96 ? 15.365 -9.056 -11.160 1.00 92.81 96 ARG A CA 1
ATOM 726 C C . ARG A 1 96 ? 14.292 -10.149 -11.068 1.00 92.81 96 ARG A C 1
ATOM 728 O O . ARG A 1 96 ? 14.539 -11.298 -11.423 1.00 92.81 96 ARG A O 1
ATOM 735 N N . GLY A 1 97 ? 13.107 -9.803 -10.571 1.00 87.62 97 GLY A N 1
ATOM 736 C CA . GLY A 1 97 ? 11.977 -10.718 -10.413 1.00 87.62 97 GLY A CA 1
ATOM 737 C C . GLY A 1 97 ? 11.962 -11.481 -9.090 1.00 87.62 97 GLY A C 1
ATOM 738 O O . GLY A 1 97 ? 10.994 -12.184 -8.818 1.00 87.62 97 GLY A O 1
ATOM 739 N N . ASN A 1 98 ? 12.992 -11.342 -8.250 1.00 87.69 98 ASN A N 1
ATOM 740 C CA . ASN A 1 98 ? 13.072 -12.004 -6.947 1.00 87.69 98 ASN A CA 1
ATOM 741 C C . ASN A 1 98 ? 12.769 -11.021 -5.806 1.00 87.69 98 ASN A C 1
ATOM 743 O O . ASN A 1 98 ? 13.614 -10.751 -4.943 1.00 87.69 98 ASN A O 1
ATOM 747 N N . VAL A 1 99 ? 11.567 -10.444 -5.839 1.00 84.81 99 VAL A N 1
ATOM 748 C CA . VAL A 1 99 ? 11.136 -9.446 -4.855 1.00 84.81 99 VAL A CA 1
ATOM 749 C C . VAL A 1 99 ? 10.997 -10.107 -3.489 1.00 84.81 99 VAL A C 1
ATOM 751 O O . VAL A 1 99 ? 10.278 -11.088 -3.316 1.00 84.81 99 VAL A O 1
ATOM 754 N N . ARG A 1 100 ? 11.691 -9.542 -2.505 1.00 80.25 100 ARG A N 1
ATOM 755 C CA . ARG A 1 100 ? 11.713 -9.982 -1.113 1.00 80.25 100 ARG A CA 1
ATOM 756 C C . ARG A 1 100 ? 11.860 -8.764 -0.198 1.00 80.25 100 ARG A C 1
ATOM 758 O O . ARG A 1 100 ? 12.152 -7.666 -0.677 1.00 80.25 100 ARG A O 1
ATOM 765 N N . PRO A 1 101 ? 11.667 -8.912 1.116 1.00 81.38 101 PRO A N 1
ATOM 766 C CA . PRO A 1 101 ? 11.955 -7.836 2.057 1.00 81.38 101 PRO A CA 1
ATOM 767 C C . PRO A 1 101 ? 13.401 -7.348 1.901 1.00 81.38 101 PRO A C 1
ATOM 769 O O . PRO A 1 101 ? 14.324 -8.157 1.806 1.00 81.38 101 PRO A O 1
ATOM 772 N N . GLY A 1 102 ? 13.588 -6.032 1.835 1.00 75.50 102 GLY A N 1
ATOM 773 C CA . GLY A 1 102 ? 14.871 -5.392 1.539 1.00 75.50 102 GLY A CA 1
ATOM 774 C C . GLY A 1 102 ? 15.172 -5.207 0.046 1.00 75.50 102 GLY A C 1
ATOM 775 O O . GLY A 1 102 ? 16.119 -4.495 -0.279 1.00 75.50 102 GLY A O 1
ATOM 776 N N . SER A 1 103 ? 14.381 -5.785 -0.869 1.00 87.25 103 SER A N 1
ATOM 777 C CA . SER A 1 103 ? 14.476 -5.469 -2.302 1.00 87.25 103 SER A CA 1
ATOM 778 C C . SER A 1 103 ? 14.174 -3.994 -2.567 1.00 87.25 103 SER A C 1
ATOM 780 O O . SER A 1 103 ? 13.544 -3.315 -1.757 1.00 87.25 103 SER A O 1
ATOM 782 N N . GLN A 1 104 ? 14.597 -3.505 -3.729 1.00 91.69 104 GLN A N 1
ATOM 783 C CA . GLN A 1 104 ? 14.328 -2.141 -4.165 1.00 91.69 104 GLN A CA 1
ATOM 784 C C . GLN A 1 104 ? 13.609 -2.122 -5.508 1.00 91.69 104 GLN A C 1
ATOM 786 O O . GLN A 1 104 ? 13.770 -3.021 -6.335 1.00 91.69 104 GLN A O 1
ATOM 791 N N . ILE A 1 105 ? 12.846 -1.058 -5.722 1.00 95.88 105 ILE A N 1
ATOM 792 C CA . ILE A 1 105 ? 12.238 -0.715 -7.005 1.00 95.88 105 ILE A CA 1
ATOM 793 C C . ILE A 1 105 ? 12.674 0.689 -7.406 1.00 95.88 105 ILE A C 1
ATOM 795 O O . ILE A 1 105 ? 12.915 1.533 -6.546 1.00 95.88 105 ILE A O 1
ATOM 799 N N . SER A 1 106 ? 12.749 0.942 -8.707 1.00 97.94 106 SER A N 1
ATOM 800 C CA . SER A 1 106 ? 12.853 2.297 -9.248 1.00 97.94 106 SER A CA 1
ATOM 801 C C . SER A 1 106 ? 11.510 2.672 -9.850 1.00 97.94 106 SER A C 1
ATOM 803 O O . SER A 1 106 ? 10.984 1.922 -10.672 1.00 97.94 106 SER A O 1
ATOM 805 N N . VAL A 1 107 ? 10.950 3.804 -9.439 1.00 97.25 107 VAL A N 1
ATOM 806 C CA . VAL A 1 107 ? 9.706 4.331 -9.996 1.00 97.25 107 VAL A CA 1
ATOM 807 C C . VAL A 1 107 ? 10.000 5.665 -10.655 1.00 97.25 107 VAL A C 1
ATOM 809 O O . VAL A 1 107 ? 10.495 6.589 -10.009 1.00 97.25 107 VAL A O 1
ATOM 812 N N . THR A 1 108 ? 9.654 5.763 -11.931 1.00 97.44 108 THR A N 1
ATOM 813 C CA . THR A 1 108 ? 9.677 6.993 -12.713 1.00 97.44 108 THR A CA 1
ATOM 814 C C . THR A 1 108 ? 8.242 7.376 -13.028 1.00 97.44 108 THR A C 1
ATOM 816 O O . THR A 1 108 ? 7.492 6.568 -13.570 1.00 97.44 108 THR A O 1
ATOM 819 N N . ALA A 1 109 ? 7.862 8.602 -12.697 1.00 94.94 109 ALA A N 1
ATOM 820 C CA . ALA A 1 109 ? 6.649 9.219 -13.209 1.00 94.94 109 ALA A CA 1
ATOM 821 C C . ALA A 1 109 ? 7.073 10.421 -14.049 1.00 94.94 109 ALA A C 1
ATOM 823 O O . ALA A 1 109 ? 7.903 11.229 -13.615 1.00 94.94 109 ALA A O 1
ATOM 824 N N . GLU A 1 110 ? 6.545 10.500 -15.267 1.00 90.62 110 GLU A N 1
ATOM 825 C CA . GLU A 1 110 ? 6.780 11.631 -16.158 1.00 90.62 110 GLU A CA 1
ATOM 826 C C . GLU A 1 110 ? 6.480 12.942 -15.410 1.00 90.62 110 GLU A C 1
ATOM 828 O O . GLU A 1 110 ? 5.582 12.998 -14.572 1.00 90.62 110 GLU A O 1
ATOM 833 N N . GLU A 1 111 ? 7.309 13.967 -15.614 1.00 86.50 111 GLU A N 1
ATOM 834 C CA . GLU A 1 111 ? 7.248 15.269 -14.916 1.00 86.50 111 GLU A CA 1
ATOM 835 C C . GLU A 1 111 ? 7.561 15.261 -13.403 1.00 86.50 111 GLU A C 1
ATOM 837 O O . GLU A 1 111 ? 7.929 16.296 -12.847 1.00 86.50 111 GLU A O 1
ATOM 842 N N . TRP A 1 112 ? 7.443 14.128 -12.703 1.00 89.25 112 TRP A N 1
ATOM 843 C CA . TRP A 1 112 ? 7.679 14.033 -11.249 1.00 89.25 112 TRP A CA 1
ATOM 844 C C . TRP A 1 112 ? 9.081 13.517 -10.911 1.00 89.25 112 TRP A C 1
ATOM 846 O O . TRP A 1 112 ? 9.561 13.682 -9.784 1.00 89.25 112 TRP A O 1
ATOM 856 N N . GLY A 1 113 ? 9.739 12.917 -11.902 1.00 93.44 113 GLY A N 1
ATOM 857 C CA . GLY A 1 113 ? 11.092 12.398 -11.815 1.00 93.44 113 GLY A CA 1
ATOM 858 C C . GLY A 1 113 ? 11.139 10.922 -11.435 1.00 93.44 113 GLY A C 1
ATOM 859 O O . GLY A 1 113 ? 10.178 10.170 -11.598 1.00 93.44 113 GLY A O 1
ATOM 860 N N . THR A 1 114 ? 12.309 10.502 -10.958 1.00 95.88 114 THR A N 1
ATOM 861 C CA . THR A 1 114 ? 12.580 9.120 -10.552 1.00 95.88 114 THR A CA 1
ATOM 862 C C . THR A 1 114 ? 12.895 9.063 -9.068 1.00 95.88 114 THR A C 1
ATOM 864 O O . THR A 1 114 ? 13.572 9.943 -8.536 1.00 95.88 114 THR A O 1
ATOM 867 N N . SER A 1 115 ? 12.431 8.011 -8.405 1.00 95.06 115 SER A N 1
ATOM 868 C CA . SER A 1 115 ? 12.756 7.722 -7.012 1.00 95.06 115 SER A CA 1
ATOM 869 C C . SER A 1 115 ? 12.926 6.224 -6.785 1.00 95.06 115 SER A C 1
ATOM 871 O O . SER A 1 115 ? 12.322 5.400 -7.474 1.00 95.06 115 SER A O 1
ATOM 873 N N . THR A 1 116 ? 13.720 5.879 -5.776 1.00 94.06 116 THR A N 1
ATOM 874 C CA . THR A 1 116 ? 13.893 4.495 -5.332 1.00 94.06 116 THR A CA 1
ATOM 875 C C . THR A 1 116 ? 12.963 4.210 -4.160 1.00 94.06 116 THR A C 1
ATOM 877 O O . THR A 1 116 ? 12.886 4.997 -3.214 1.00 94.06 116 THR A O 1
ATOM 880 N N . GLY A 1 117 ? 12.270 3.078 -4.223 1.00 86.25 117 GLY A N 1
ATOM 881 C CA . GLY A 1 117 ? 11.431 2.561 -3.151 1.00 86.25 117 GLY A CA 1
ATOM 882 C C . GLY A 1 117 ? 12.006 1.277 -2.565 1.00 86.25 117 GLY A C 1
ATOM 883 O O . GLY A 1 117 ? 12.681 0.514 -3.259 1.00 86.25 117 GLY A O 1
ATOM 884 N N . ASN A 1 118 ? 11.706 1.016 -1.295 1.00 83.06 118 ASN A N 1
ATOM 885 C CA . ASN A 1 118 ? 12.176 -0.166 -0.576 1.00 83.06 118 ASN A CA 1
ATOM 886 C C . ASN A 1 118 ? 11.003 -1.107 -0.289 1.00 83.06 118 ASN A C 1
ATOM 888 O O . ASN A 1 118 ? 9.943 -0.677 0.172 1.00 83.06 118 ASN A O 1
ATOM 892 N N . CYS A 1 119 ? 11.213 -2.394 -0.546 1.00 81.19 119 CYS A N 1
ATOM 893 C CA . CYS A 1 119 ? 10.233 -3.449 -0.358 1.00 81.19 119 CYS A CA 1
ATOM 894 C C . CYS A 1 119 ? 10.317 -4.053 1.044 1.00 81.19 119 CYS A C 1
ATOM 896 O O . CYS A 1 119 ? 11.402 -4.280 1.581 1.00 81.19 119 CYS A O 1
ATOM 898 N N . GLY A 1 120 ? 9.167 -4.370 1.624 1.00 72.88 120 GLY A N 1
ATOM 899 C CA . GLY A 1 120 ? 9.051 -5.034 2.918 1.00 72.88 120 GLY A CA 1
ATOM 900 C C . GLY A 1 120 ? 7.973 -6.111 2.901 1.00 72.88 120 GLY A C 1
ATOM 901 O O . GLY A 1 120 ? 7.135 -6.155 1.997 1.00 72.88 120 GLY A O 1
ATOM 902 N N . LEU A 1 121 ? 7.983 -6.979 3.918 1.00 64.62 121 LEU A N 1
ATOM 903 C CA . LEU A 1 121 ? 6.843 -7.859 4.177 1.00 64.62 121 LEU A CA 1
ATOM 904 C C . LEU A 1 121 ? 5.627 -6.985 4.440 1.00 64.62 121 LEU A C 1
ATOM 906 O O . LEU A 1 121 ? 5.657 -6.235 5.416 1.00 64.62 121 LEU A O 1
ATOM 910 N N . SER A 1 122 ? 4.545 -7.132 3.663 1.00 51.75 122 SER A N 1
ATOM 911 C CA . SER A 1 122 ? 3.236 -6.800 4.221 1.00 51.75 122 SER A CA 1
ATOM 912 C C . SER A 1 122 ? 3.060 -7.758 5.378 1.00 51.75 122 SER A C 1
ATOM 914 O O . SER A 1 122 ? 2.846 -8.953 5.192 1.00 51.75 122 SER A O 1
ATOM 916 N N . SER A 1 123 ? 3.213 -7.263 6.596 1.00 40.47 123 SER A N 1
ATOM 917 C CA . SER A 1 123 ? 2.947 -8.027 7.808 1.00 40.47 123 SER A CA 1
ATOM 918 C C . SER A 1 123 ? 1.441 -8.258 7.958 1.00 40.47 123 SER A C 1
ATOM 920 O O . SER A 1 123 ? 0.889 -7.967 8.996 1.00 40.47 123 SER A O 1
ATOM 922 N N . GLY A 1 124 ? 0.704 -8.595 6.896 1.00 36.41 124 GLY A N 1
ATOM 923 C CA . GLY A 1 124 ? -0.742 -8.349 6.848 1.00 36.41 124 GLY A CA 1
ATOM 924 C C . GLY A 1 124 ? -1.131 -6.881 7.123 1.00 36.41 124 GLY A C 1
ATOM 925 O O . GLY A 1 124 ? -2.319 -6.586 7.182 1.00 36.41 124 GLY A O 1
ATOM 926 N N . ASN A 1 125 ? -0.152 -5.970 7.257 1.00 36.22 125 ASN A N 1
ATOM 927 C CA . ASN A 1 125 ? -0.308 -4.614 7.790 1.00 36.22 125 ASN A CA 1
ATOM 928 C C . ASN A 1 125 ? -0.058 -3.512 6.760 1.00 36.22 125 ASN A C 1
ATOM 930 O O . ASN A 1 125 ? -0.244 -2.339 7.086 1.00 36.22 125 ASN A O 1
ATOM 934 N N . SER A 1 126 ? 0.346 -3.833 5.529 1.00 39.22 126 SER A N 1
ATOM 935 C CA . SER A 1 126 ? 0.315 -2.846 4.444 1.00 39.22 126 SER A CA 1
ATOM 936 C C . SER A 1 126 ? -0.982 -2.980 3.696 1.00 39.22 126 SER A C 1
ATOM 938 O O . SER A 1 126 ? -1.122 -3.553 2.622 1.00 39.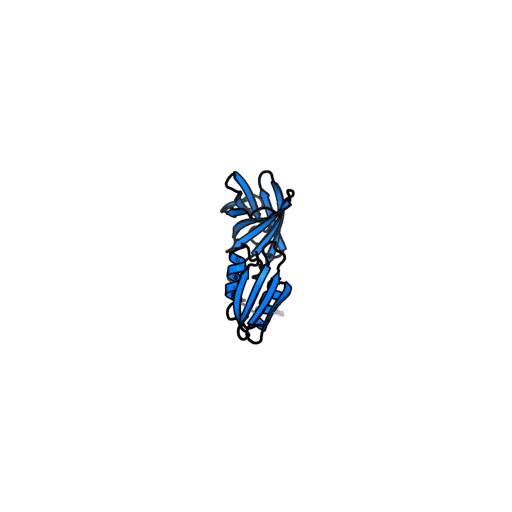22 126 SER A O 1
ATOM 940 N N . MET A 1 127 ? -1.955 -2.460 4.409 1.00 44.84 127 MET A N 1
ATOM 941 C CA . MET A 1 127 ? -3.342 -2.360 4.076 1.00 44.84 127 MET A CA 1
ATOM 942 C C . MET A 1 127 ? -3.474 -1.068 3.245 1.00 44.84 127 MET A C 1
ATOM 944 O O . MET A 1 127 ? -3.612 0.037 3.791 1.00 44.84 127 MET A O 1
ATOM 948 N N . GLY A 1 128 ? -3.261 -1.217 1.932 1.00 41.06 128 GLY A N 1
ATOM 949 C CA . GLY A 1 128 ? -3.547 -0.208 0.909 1.00 41.06 128 GLY A CA 1
ATOM 950 C C . GLY A 1 128 ? -5.055 0.027 0.784 1.00 41.06 128 GLY A C 1
ATOM 951 O O . GLY A 1 128 ? -5.834 -0.825 1.187 1.00 41.06 128 GLY A O 1
ATOM 952 N N . ASN A 1 129 ? -5.439 1.199 0.267 1.00 44.00 129 ASN A N 1
ATOM 953 C CA . ASN A 1 129 ? -6.801 1.749 0.131 1.00 44.00 129 ASN A CA 1
ATOM 954 C C . ASN A 1 129 ? -7.563 2.085 1.415 1.00 44.00 129 ASN A C 1
ATOM 956 O O . ASN A 1 129 ? -7.757 1.247 2.286 1.00 44.00 129 ASN A O 1
ATOM 960 N N . SER A 1 130 ? -8.093 3.317 1.473 1.00 46.84 130 SER A N 1
ATOM 961 C CA . SER A 1 130 ? -8.967 3.794 2.558 1.00 46.84 130 SER A CA 1
ATOM 962 C C . SER A 1 130 ? -10.185 2.891 2.793 1.00 46.84 130 SER A C 1
ATOM 964 O O . SER A 1 130 ? -10.669 2.808 3.916 1.00 46.84 130 SER A O 1
ATOM 966 N N . SER A 1 131 ? -10.668 2.209 1.748 1.00 49.00 131 SER A N 1
ATOM 967 C CA . SER A 1 131 ? -11.741 1.213 1.812 1.00 49.00 131 SER A CA 1
ATOM 968 C C . SER A 1 131 ? -11.244 -0.180 2.183 1.00 49.00 131 SER A C 1
ATOM 970 O O . SER A 1 131 ? -11.906 -0.867 2.957 1.00 49.00 131 SER A O 1
ATOM 972 N N . ASP A 1 132 ? -10.092 -0.612 1.673 1.00 64.31 132 ASP A N 1
ATOM 973 C CA . ASP A 1 132 ? -9.705 -2.025 1.751 1.00 64.31 132 ASP A CA 1
ATOM 974 C C . ASP A 1 132 ? -9.033 -2.328 3.085 1.00 64.31 132 ASP A C 1
ATOM 976 O O . ASP A 1 132 ? -9.270 -3.387 3.671 1.00 64.31 132 ASP A O 1
ATOM 980 N N . TRP A 1 133 ? -8.303 -1.359 3.650 1.00 71.38 133 TRP A N 1
ATOM 981 C CA . TRP A 1 133 ? -7.817 -1.501 5.015 1.00 71.38 133 TRP A CA 1
ATOM 982 C C . TRP A 1 133 ? -8.925 -1.466 6.047 1.00 71.38 133 TRP A C 1
ATOM 984 O O . TRP A 1 133 ? -8.903 -2.237 7.004 1.00 71.38 133 TRP A O 1
ATOM 994 N N . PHE A 1 134 ? -9.912 -0.600 5.849 1.00 76.06 134 PHE A N 1
ATOM 995 C CA . PHE A 1 134 ? -11.036 -0.514 6.762 1.00 76.06 134 PHE A CA 1
ATOM 996 C C . PHE A 1 134 ? -11.921 -1.761 6.659 1.00 76.06 134 PHE A C 1
ATOM 998 O O . PHE A 1 134 ? -12.311 -2.330 7.677 1.00 76.06 134 PHE A O 1
ATOM 1005 N N . THR A 1 135 ? -12.160 -2.252 5.439 1.00 73.75 135 THR A N 1
ATOM 1006 C CA . THR A 1 135 ? -12.847 -3.528 5.191 1.00 73.75 135 THR A CA 1
ATOM 1007 C C . THR A 1 135 ? -12.124 -4.687 5.872 1.00 73.75 135 THR A C 1
ATOM 1009 O O . THR A 1 135 ? -12.756 -5.502 6.545 1.00 73.75 135 THR A O 1
ATOM 1012 N N . ASN A 1 136 ? -10.795 -4.747 5.761 1.00 75.12 136 ASN A N 1
ATOM 1013 C CA . AS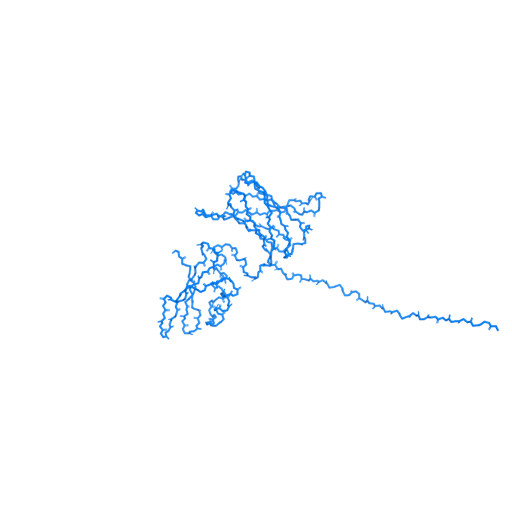N A 1 136 ? -10.004 -5.786 6.410 1.00 75.12 136 ASN A CA 1
ATOM 1014 C C . ASN A 1 136 ? -10.007 -5.644 7.943 1.00 75.12 136 ASN A C 1
ATOM 1016 O O . ASN A 1 136 ? -10.159 -6.645 8.644 1.00 75.12 136 ASN A O 1
ATOM 1020 N N . ALA A 1 137 ? -9.922 -4.423 8.476 1.00 82.88 137 ALA A N 1
ATOM 1021 C CA . ALA A 1 137 ? -10.053 -4.167 9.908 1.00 82.88 137 ALA A CA 1
ATOM 1022 C C . ALA A 1 137 ? -11.422 -4.628 10.433 1.00 82.88 137 ALA A C 1
ATOM 1024 O O . ALA A 1 137 ? -11.465 -5.424 11.369 1.00 82.88 137 ALA A O 1
ATOM 1025 N N . ARG A 1 138 ? -12.534 -4.241 9.786 1.00 84.19 138 ARG A N 1
ATOM 1026 C CA . ARG A 1 138 ? -13.884 -4.725 10.138 1.00 84.19 138 ARG A CA 1
ATOM 1027 C C . ARG A 1 138 ? -13.962 -6.246 10.118 1.00 84.19 138 ARG A C 1
ATOM 1029 O O . ARG A 1 138 ? -14.410 -6.836 11.095 1.00 84.19 138 ARG A O 1
ATOM 1036 N N . LYS A 1 139 ? -13.483 -6.880 9.044 1.00 77.56 139 LYS A N 1
ATOM 1037 C CA . LYS A 1 139 ? -13.525 -8.339 8.884 1.00 77.56 139 LYS A CA 1
ATOM 1038 C C . LYS A 1 139 ? -12.789 -9.084 10.003 1.00 77.56 139 LYS A C 1
ATOM 1040 O O . LYS A 1 139 ? -13.260 -10.131 10.428 1.00 77.56 139 LYS A O 1
ATOM 1045 N N . ASN A 1 140 ? -11.641 -8.578 10.454 1.00 81.00 140 ASN A N 1
ATOM 1046 C CA . ASN A 1 140 ? -10.831 -9.246 11.478 1.00 81.00 140 ASN A CA 1
ATOM 1047 C C . ASN A 1 140 ? -11.251 -8.897 12.911 1.00 81.00 140 ASN A C 1
ATOM 1049 O O . ASN A 1 140 ? -11.023 -9.691 13.822 1.00 81.00 140 ASN A O 1
ATOM 1053 N N . LEU A 1 141 ? -11.819 -7.709 13.121 1.00 90.31 141 LEU A N 1
ATOM 1054 C CA . LEU A 1 141 ? -12.180 -7.233 14.450 1.00 90.31 141 LEU A CA 1
ATOM 1055 C C . LEU A 1 141 ? -13.584 -7.678 14.849 1.00 90.31 141 LEU A C 1
ATOM 1057 O O . LEU A 1 141 ? -13.739 -8.141 15.975 1.00 90.31 141 LEU A O 1
ATOM 1061 N N . ILE A 1 142 ? -14.588 -7.584 13.969 1.00 84.81 142 ILE A N 1
ATOM 1062 C CA . ILE A 1 142 ? -15.982 -7.911 14.313 1.00 84.81 142 ILE A CA 1
ATOM 1063 C C . ILE A 1 142 ? -16.085 -9.359 14.815 1.00 84.81 142 ILE A C 1
ATOM 1065 O O . ILE A 1 142 ? -15.595 -10.297 14.191 1.00 84.81 142 ILE A O 1
ATOM 1069 N N . GLY A 1 143 ? -16.719 -9.534 15.975 1.00 77.75 143 GLY A N 1
ATOM 1070 C CA . GLY A 1 143 ? -16.878 -10.821 16.653 1.00 77.75 143 GLY A CA 1
ATOM 1071 C C . GLY A 1 143 ? -15.700 -11.241 17.539 1.00 77.75 143 GLY A C 1
ATOM 1072 O O . GLY A 1 143 ? -15.875 -12.127 18.379 1.00 77.75 143 GLY A O 1
ATOM 1073 N N . SER A 1 144 ? -14.532 -10.601 17.420 1.00 82.44 144 SER A N 1
ATOM 1074 C CA . SER A 1 144 ? -13.395 -10.855 18.314 1.00 82.44 144 SER A CA 1
ATOM 1075 C C . SER A 1 144 ? -13.656 -10.308 19.721 1.00 82.44 144 SER A C 1
ATOM 1077 O O . SER A 1 144 ? -14.411 -9.349 19.900 1.00 82.44 144 SER A O 1
ATOM 1079 N N . ASN A 1 145 ? -13.056 -10.925 20.742 1.00 91.88 145 ASN A N 1
ATOM 1080 C CA . ASN A 1 145 ? -13.115 -10.374 22.099 1.00 91.88 145 ASN A CA 1
ATOM 1081 C C . ASN A 1 145 ? -12.137 -9.200 22.281 1.00 91.88 145 ASN A C 1
ATOM 1083 O O . ASN A 1 145 ? -11.214 -9.030 21.486 1.00 91.88 145 ASN A O 1
ATOM 1087 N N . GLU A 1 146 ? -12.299 -8.426 23.356 1.00 89.31 146 GLU A N 1
ATOM 1088 C CA . GLU A 1 146 ? -11.457 -7.251 23.646 1.00 89.31 146 GLU A CA 1
ATOM 1089 C C . GLU A 1 146 ? -9.951 -7.514 23.538 1.00 89.31 146 GLU A C 1
ATOM 1091 O O . GLU A 1 146 ? -9.231 -6.788 22.854 1.00 89.31 146 GLU A O 1
ATOM 1096 N N . ASN A 1 147 ? -9.458 -8.581 24.168 1.00 88.44 147 ASN A N 1
ATOM 1097 C CA . ASN A 1 147 ? -8.029 -8.889 24.171 1.00 88.44 147 ASN A CA 1
ATOM 1098 C C . ASN A 1 147 ? -7.516 -9.248 22.771 1.00 88.44 147 ASN A C 1
ATOM 1100 O O . ASN A 1 147 ? -6.404 -8.872 22.401 1.00 88.44 147 ASN A O 1
ATOM 1104 N N . GLN A 1 148 ? -8.314 -9.973 21.987 1.00 85.19 148 GLN A N 1
ATOM 1105 C CA . GLN A 1 148 ? -7.982 -10.308 20.603 1.00 85.19 148 GLN A CA 1
ATOM 1106 C C . GLN A 1 148 ? -7.965 -9.060 19.718 1.00 85.19 148 GLN A C 1
ATOM 1108 O O . GLN A 1 148 ? -7.002 -8.870 18.974 1.00 85.19 148 GLN A O 1
ATOM 1113 N N . ALA A 1 149 ? -8.977 -8.201 19.849 1.00 87.50 149 ALA A N 1
ATOM 1114 C CA . ALA A 1 149 ? -9.099 -6.958 19.101 1.00 87.50 149 ALA A CA 1
ATOM 1115 C C . ALA A 1 149 ? -7.913 -6.025 19.367 1.00 87.50 149 ALA A C 1
ATOM 1117 O O . ALA A 1 149 ? -7.204 -5.653 18.433 1.00 87.50 149 ALA A O 1
ATOM 1118 N N . ARG A 1 150 ? -7.626 -5.726 20.643 1.00 91.12 150 ARG A N 1
ATOM 1119 C CA . ARG A 1 150 ? -6.513 -4.846 21.041 1.00 91.12 150 ARG A CA 1
ATOM 1120 C C . ARG A 1 150 ? -5.166 -5.387 20.557 1.00 91.12 150 ARG A C 1
ATOM 1122 O O . ARG A 1 150 ? -4.382 -4.654 19.962 1.00 91.12 150 ARG A O 1
ATOM 1129 N N . ARG A 1 151 ? -4.915 -6.696 20.705 1.00 79.31 151 ARG A N 1
ATOM 1130 C CA . ARG A 1 151 ? -3.690 -7.334 20.181 1.00 79.31 151 ARG A CA 1
ATOM 1131 C C . ARG A 1 151 ? -3.597 -7.266 18.662 1.00 79.31 151 ARG A C 1
ATOM 1133 O O . ARG A 1 151 ? -2.498 -7.140 18.128 1.00 79.31 151 ARG A O 1
ATOM 1140 N N . TRP A 1 152 ? -4.709 -7.429 17.950 1.00 86.00 152 TRP A N 1
ATOM 1141 C CA . TRP A 1 152 ? -4.722 -7.295 16.497 1.00 86.00 152 TRP A CA 1
ATOM 1142 C C . TRP A 1 152 ? -4.401 -5.854 16.095 1.00 86.00 152 TRP A C 1
ATOM 1144 O O . TRP A 1 152 ? -3.497 -5.658 15.291 1.00 86.00 152 TRP A O 1
ATOM 1154 N N . LEU A 1 153 ? -5.040 -4.865 16.722 1.00 85.31 153 LEU A N 1
ATOM 1155 C CA . LEU A 1 153 ? -4.817 -3.437 16.477 1.00 85.31 153 LEU A CA 1
ATOM 1156 C C . LEU A 1 153 ? -3.350 -3.049 16.682 1.00 85.31 153 LEU A C 1
ATOM 1158 O O . LEU A 1 153 ? -2.724 -2.543 15.752 1.00 85.31 153 LEU A O 1
ATOM 1162 N N . THR A 1 154 ? -2.764 -3.383 17.835 1.00 77.31 154 THR A N 1
ATOM 1163 C CA . THR A 1 154 ? -1.346 -3.105 18.113 1.00 77.31 154 THR A CA 1
ATOM 1164 C C . THR A 1 154 ? -0.423 -3.795 17.113 1.00 77.31 154 THR A C 1
ATOM 1166 O O . THR A 1 154 ? 0.499 -3.169 16.595 1.00 77.31 154 THR A O 1
ATOM 1169 N N . ARG A 1 155 ? -0.689 -5.068 16.780 1.00 68.75 155 ARG A N 1
ATOM 1170 C CA . ARG A 1 155 ? 0.082 -5.773 15.746 1.00 68.75 155 ARG A CA 1
ATOM 1171 C C . ARG A 1 155 ? -0.035 -5.104 14.386 1.00 68.75 155 ARG A C 1
ATOM 1173 O O . ARG A 1 155 ? 0.925 -5.199 13.642 1.00 68.75 155 ARG A O 1
ATOM 1180 N N . ASN A 1 156 ? -1.154 -4.440 14.090 1.00 69.06 156 ASN A N 1
ATOM 1181 C CA . ASN A 1 156 ? -1.443 -3.745 12.833 1.00 69.06 156 ASN A CA 1
ATOM 1182 C C . ASN A 1 156 ? -1.095 -2.244 12.865 1.00 69.06 156 ASN A C 1
ATOM 1184 O O . ASN A 1 156 ? -1.609 -1.474 12.055 1.00 69.06 156 ASN A O 1
ATOM 1188 N N . ASN A 1 157 ? -0.199 -1.824 13.768 1.00 74.81 157 ASN A N 1
ATOM 1189 C CA . ASN A 1 157 ? 0.275 -0.441 13.904 1.00 74.81 157 ASN A CA 1
ATOM 1190 C C . ASN A 1 157 ? -0.827 0.582 14.226 1.00 74.81 157 ASN A C 1
ATOM 1192 O O . ASN A 1 157 ? -0.670 1.771 13.935 1.00 74.81 157 ASN A O 1
ATOM 1196 N N . PHE A 1 158 ? -1.932 0.136 14.825 1.00 84.38 158 PHE A N 1
ATOM 1197 C CA . PHE A 1 158 ? -2.867 1.042 15.469 1.00 84.38 158 PHE A CA 1
ATOM 1198 C C . PHE A 1 158 ? -2.374 1.361 16.880 1.00 84.38 158 PHE A C 1
ATOM 1200 O O . PHE A 1 158 ? -2.004 0.478 17.656 1.00 84.38 158 PHE A O 1
ATOM 1207 N N . VAL A 1 159 ? -2.410 2.642 17.206 1.00 84.81 159 VAL A N 1
ATOM 1208 C CA . VAL A 1 159 ? -2.129 3.218 18.511 1.00 84.81 159 VAL A CA 1
ATOM 1209 C C . VAL A 1 159 ? -3.465 3.544 19.160 1.00 84.81 159 VAL A C 1
ATOM 1211 O O . VAL A 1 159 ? -4.360 4.093 18.516 1.00 84.81 159 VAL A O 1
ATOM 1214 N N . PHE A 1 160 ? -3.617 3.166 20.424 1.00 92.75 160 PHE A N 1
ATOM 1215 C CA . PHE A 1 160 ? -4.772 3.568 21.211 1.00 92.75 160 PHE A CA 1
ATOM 1216 C C . PHE A 1 160 ? -4.689 5.068 21.489 1.00 92.75 160 PHE A C 1
ATOM 1218 O O . PHE A 1 160 ? -3.671 5.544 21.991 1.00 92.75 160 PHE A O 1
ATOM 1225 N N . ASN A 1 161 ? -5.762 5.795 21.189 1.00 89.75 161 ASN A N 1
ATOM 1226 C CA . ASN A 1 161 ? -5.829 7.227 21.448 1.00 89.75 161 ASN A CA 1
ATOM 1227 C C . ASN A 1 161 ? -6.537 7.487 22.775 1.00 89.75 161 ASN A C 1
ATOM 1229 O O . ASN A 1 161 ? -5.959 8.079 23.681 1.00 89.75 161 ASN A O 1
ATOM 1233 N N . GLN A 1 162 ? -7.803 7.072 22.869 1.00 92.94 162 GLN A N 1
ATOM 1234 C CA . GLN A 1 162 ? -8.652 7.334 24.030 1.00 92.94 162 GLN A CA 1
ATOM 1235 C C . GLN A 1 162 ? -9.901 6.448 24.036 1.00 92.94 162 GLN A C 1
ATOM 1237 O O . GLN A 1 162 ? -10.328 5.937 22.998 1.00 92.94 162 GLN A O 1
ATOM 1242 N N . THR A 1 163 ? -10.533 6.326 25.201 1.00 94.62 163 THR A N 1
ATOM 1243 C CA . THR A 1 163 ? -11.863 5.723 25.347 1.00 94.62 163 THR A CA 1
ATOM 1244 C C . THR A 1 163 ? -12.919 6.810 25.167 1.00 94.62 163 THR A C 1
ATOM 1246 O O . THR A 1 163 ? -12.957 7.765 25.935 1.00 94.62 163 THR A O 1
ATOM 1249 N N . MET A 1 164 ? -13.765 6.672 24.147 1.00 91.75 164 MET A N 1
ATOM 1250 C CA . MET A 1 164 ? -14.835 7.627 23.833 1.00 91.75 164 MET A CA 1
ATOM 1251 C C . MET A 1 164 ? -16.073 7.408 24.709 1.00 91.75 164 MET A C 1
ATOM 1253 O O . MET A 1 164 ? -16.773 8.356 25.047 1.00 91.75 164 MET A O 1
ATOM 1257 N N . GLU A 1 165 ? -16.350 6.153 25.065 1.00 90.25 165 GLU A N 1
ATOM 1258 C CA . GLU A 1 165 ? -17.501 5.758 25.876 1.00 90.25 165 GLU A CA 1
ATOM 1259 C C . GLU A 1 165 ? -17.148 4.503 26.676 1.00 90.25 165 GLU A C 1
ATOM 1261 O O . GLU A 1 165 ? -16.514 3.588 26.146 1.00 90.25 165 GLU A O 1
ATOM 1266 N N . HIS A 1 166 ? -17.576 4.442 27.937 1.00 91.88 166 HIS A N 1
ATOM 1267 C CA . HIS A 1 166 ? -17.454 3.252 28.772 1.00 91.88 166 HIS A CA 1
ATOM 1268 C C . HIS A 1 166 ? -18.702 3.115 29.645 1.00 91.88 166 HIS A C 1
ATOM 1270 O O . HIS A 1 166 ? -18.965 3.934 30.522 1.00 91.88 166 HIS A O 1
ATOM 1276 N N . THR A 1 167 ? -19.473 2.061 29.402 1.00 90.12 167 THR A N 1
ATOM 1277 C CA . THR A 1 167 ? -20.638 1.669 30.199 1.00 90.12 167 THR A CA 1
ATOM 1278 C C . THR A 1 167 ? -20.562 0.182 30.538 1.00 90.12 167 THR A C 1
ATOM 1280 O O . THR A 1 167 ? -19.787 -0.561 29.940 1.00 90.12 167 THR A O 1
ATOM 1283 N N . ASN A 1 168 ? -21.442 -0.293 31.423 1.00 82.56 168 ASN A N 1
ATOM 1284 C CA . ASN A 1 168 ? -21.512 -1.712 31.802 1.00 82.56 168 ASN A CA 1
ATOM 1285 C C . ASN A 1 168 ? -21.816 -2.671 30.631 1.00 82.56 168 ASN A C 1
ATOM 1287 O O . ASN A 1 168 ? -21.688 -3.881 30.792 1.00 82.56 168 ASN A O 1
ATOM 1291 N N . ARG A 1 169 ? -22.280 -2.168 29.477 1.00 82.88 169 ARG A N 1
ATOM 1292 C CA . ARG A 1 169 ? -22.676 -3.000 28.323 1.00 82.88 169 ARG A CA 1
ATOM 1293 C C . ARG A 1 169 ? -21.904 -2.685 27.048 1.00 82.88 169 ARG A C 1
ATOM 1295 O O . ARG A 1 169 ? -21.957 -3.484 26.113 1.00 82.88 169 ARG A O 1
ATOM 1302 N N . ARG A 1 170 ? -21.231 -1.534 26.991 1.00 91.06 170 ARG A N 1
ATOM 1303 C CA . ARG A 1 170 ? -20.627 -0.998 25.772 1.00 91.06 170 ARG A CA 1
ATOM 1304 C C . ARG A 1 170 ? -19.379 -0.180 26.073 1.00 91.06 170 ARG A C 1
ATOM 1306 O O . ARG A 1 170 ? -19.405 0.663 26.966 1.00 91.06 170 ARG A O 1
ATOM 1313 N N . ILE A 1 171 ? -18.336 -0.392 25.278 1.00 93.00 171 ILE A N 1
ATOM 1314 C CA . ILE A 1 171 ? -17.104 0.403 25.289 1.00 93.00 171 ILE A CA 1
ATOM 1315 C C . ILE A 1 171 ? -16.837 0.865 23.857 1.00 93.00 171 ILE A C 1
ATOM 1317 O O . ILE A 1 171 ? -16.952 0.072 22.924 1.00 93.00 171 ILE A O 1
ATOM 1321 N N . ILE A 1 172 ? -16.479 2.131 23.671 1.00 93.25 172 ILE A N 1
ATOM 1322 C CA . ILE A 1 172 ? -15.986 2.644 22.391 1.00 93.25 172 ILE A CA 1
ATOM 1323 C C . ILE A 1 172 ? -14.557 3.117 22.598 1.00 93.25 172 ILE A C 1
ATOM 1325 O O . ILE A 1 172 ? -14.303 4.034 23.380 1.00 93.25 172 ILE A O 1
ATOM 1329 N N . GLU A 1 173 ? -13.630 2.514 21.870 1.00 96.25 173 GLU A N 1
ATOM 1330 C CA . GLU A 1 173 ? -12.226 2.905 21.887 1.00 96.25 173 GLU A CA 1
ATOM 1331 C C . GLU A 1 173 ? -11.834 3.520 20.552 1.00 96.25 173 GLU A C 1
ATOM 1333 O O . GLU A 1 173 ? -12.132 2.959 19.496 1.00 96.25 173 GLU A O 1
ATOM 1338 N N . ARG A 1 174 ? -11.118 4.643 20.603 1.00 94.31 174 ARG A N 1
ATOM 1339 C CA . ARG A 1 174 ? -10.560 5.296 19.424 1.00 94.31 174 ARG A CA 1
ATOM 1340 C C . ARG A 1 174 ? -9.119 4.869 19.210 1.00 94.31 174 ARG A C 1
ATOM 1342 O O . ARG A 1 174 ? -8.289 4.980 20.114 1.00 94.31 174 ARG A O 1
ATOM 1349 N N . TRP A 1 175 ? -8.823 4.455 17.987 1.00 93.38 175 TRP A N 1
ATOM 1350 C CA . TRP A 1 175 ? -7.515 3.977 17.558 1.00 93.38 175 TRP A CA 1
ATOM 1351 C C . TRP A 1 175 ? -7.071 4.711 16.297 1.00 93.38 175 TRP A C 1
ATOM 1353 O O . TRP A 1 175 ? -7.885 4.984 15.415 1.00 93.38 175 TRP A O 1
ATOM 1363 N N . SER A 1 176 ? -5.780 5.015 16.189 1.00 87.75 176 SER A N 1
ATOM 1364 C CA . SER A 1 176 ? -5.204 5.680 15.018 1.00 87.75 176 SER A CA 1
ATOM 1365 C C . SER A 1 176 ? -3.979 4.949 14.484 1.00 87.75 176 SER A C 1
ATOM 1367 O O . SER A 1 176 ? -3.229 4.342 15.235 1.00 87.75 176 SER A O 1
ATOM 1369 N N . ARG A 1 177 ? -3.752 5.008 13.174 1.00 76.31 177 ARG A N 1
ATOM 1370 C CA . ARG A 1 177 ? -2.489 4.600 12.532 1.00 76.31 177 ARG A CA 1
ATOM 1371 C C . ARG A 1 177 ? -1.834 5.815 11.880 1.00 76.31 177 ARG A C 1
ATOM 1373 O O . ARG A 1 177 ? -2.510 6.807 11.625 1.00 76.31 177 ARG A O 1
ATOM 1380 N N . ASN A 1 178 ? -0.550 5.707 11.527 1.00 62.12 178 ASN A N 1
ATOM 1381 C CA . ASN A 1 178 ? 0.184 6.716 10.743 1.00 62.12 178 ASN A CA 1
ATOM 1382 C C . ASN A 1 178 ? -0.325 6.788 9.283 1.00 62.12 178 ASN A C 1
ATOM 1384 O O . ASN A 1 178 ? 0.372 6.425 8.340 1.00 62.12 178 ASN A O 1
ATOM 1388 N N . ASN A 1 179 ? -1.582 7.189 9.102 1.00 58.19 179 ASN A N 1
ATOM 1389 C CA . ASN A 1 179 ? -2.259 7.461 7.839 1.00 58.19 179 ASN A CA 1
ATOM 1390 C C . ASN A 1 179 ? -3.250 8.615 8.100 1.00 58.19 179 ASN A C 1
ATOM 1392 O O . ASN A 1 179 ? -3.964 8.547 9.102 1.00 58.19 179 ASN A O 1
ATOM 1396 N N . PRO A 1 180 ? -3.337 9.640 7.231 1.00 49.41 180 PRO A N 1
ATOM 1397 C CA . PRO A 1 180 ? -4.267 10.762 7.399 1.00 49.41 180 PRO A CA 1
ATOM 1398 C C . PRO A 1 180 ? -5.748 10.362 7.548 1.00 49.41 180 PRO A C 1
ATOM 1400 O O . PRO A 1 180 ? -6.492 11.092 8.188 1.00 49.41 180 PRO A O 1
ATOM 1403 N N . ASN A 1 181 ? -6.162 9.190 7.049 1.00 58.91 181 ASN A N 1
ATOM 1404 C CA . ASN A 1 181 ? -7.520 8.647 7.226 1.00 58.91 181 ASN A CA 1
ATOM 1405 C C . ASN A 1 181 ? -7.558 7.431 8.167 1.00 58.91 181 ASN A C 1
ATOM 1407 O O . ASN A 1 181 ? -8.503 6.654 8.152 1.00 58.91 181 ASN A O 1
ATOM 1411 N N . GLY A 1 182 ? -6.502 7.207 8.947 1.00 69.94 182 GLY A N 1
ATOM 1412 C CA . GLY A 1 182 ? -6.269 5.987 9.714 1.00 69.94 182 GLY A CA 1
ATOM 1413 C C . GLY A 1 182 ? -6.960 5.906 11.073 1.00 69.94 182 GLY A C 1
ATOM 1414 O O . GLY A 1 182 ? -6.481 5.159 11.924 1.00 69.94 182 GLY A O 1
ATOM 1415 N N . VAL A 1 183 ? -8.009 6.688 11.322 1.00 86.75 183 VAL A N 1
ATOM 1416 C CA . VAL A 1 183 ? -8.668 6.747 12.634 1.00 86.75 183 VAL A CA 1
ATOM 1417 C C . VAL A 1 183 ? -9.961 5.938 12.608 1.00 86.75 183 VAL A C 1
ATOM 1419 O O . VAL A 1 183 ? -10.816 6.135 11.744 1.00 86.75 183 VAL A O 1
ATOM 1422 N N . ILE A 1 184 ? -10.105 5.024 13.566 1.00 90.62 184 ILE A N 1
ATOM 1423 C CA . ILE A 1 184 ? -11.301 4.199 13.742 1.00 90.62 184 ILE A CA 1
ATOM 1424 C C . ILE A 1 184 ? -11.788 4.231 15.183 1.00 90.62 184 ILE A C 1
ATOM 1426 O O . ILE A 1 184 ? -10.992 4.297 16.120 1.00 90.62 184 ILE A O 1
ATOM 1430 N N . ASP A 1 185 ? -13.097 4.090 15.336 1.00 93.44 185 ASP A N 1
ATOM 1431 C CA . ASP A 1 185 ? -13.735 3.742 16.595 1.00 93.44 185 ASP A CA 1
ATOM 1432 C C . ASP A 1 185 ? -14.089 2.251 16.571 1.00 93.44 185 ASP A C 1
ATOM 1434 O O . ASP A 1 185 ? -14.750 1.768 15.648 1.00 93.44 185 ASP A O 1
ATOM 1438 N N . VAL A 1 186 ? -13.632 1.513 17.580 1.00 95.50 186 VAL A N 1
ATOM 1439 C CA . VAL A 1 186 ? -13.923 0.090 17.780 1.00 95.50 186 VAL A CA 1
ATOM 1440 C C . VAL A 1 186 ? -14.965 -0.024 18.883 1.00 95.50 186 VAL A C 1
ATOM 1442 O O . VAL A 1 186 ? -14.740 0.427 20.008 1.00 95.50 186 VAL A O 1
ATOM 1445 N N . ILE A 1 187 ? -16.119 -0.605 18.553 1.00 91.38 187 ILE A N 1
ATOM 1446 C CA . ILE A 1 187 ? -17.285 -0.650 19.436 1.00 91.38 187 ILE A CA 1
ATOM 1447 C C . ILE A 1 187 ? -17.414 -2.048 20.024 1.00 91.38 187 ILE A C 1
ATOM 1449 O O . ILE A 1 187 ? -17.804 -2.994 19.335 1.00 91.38 187 ILE A O 1
ATOM 1453 N N . PHE A 1 188 ? -17.157 -2.173 21.318 1.00 93.31 188 PHE A N 1
ATOM 1454 C CA . PHE A 1 188 ? -17.352 -3.396 22.078 1.00 93.31 188 PHE A CA 1
ATOM 1455 C C . PHE A 1 188 ? -18.744 -3.422 22.703 1.00 93.31 188 PHE A C 1
ATOM 1457 O O . PHE A 1 188 ? -19.164 -2.446 23.318 1.00 93.31 188 PHE A O 1
ATOM 1464 N N . VAL A 1 189 ? -19.447 -4.546 22.583 1.00 89.88 189 VAL A N 1
ATOM 1465 C CA . VAL A 1 189 ? -20.701 -4.842 23.282 1.00 89.88 189 VAL A CA 1
ATOM 1466 C C . VAL A 1 189 ? -20.569 -6.229 23.902 1.00 89.88 189 VAL A C 1
ATOM 1468 O O . VAL A 1 189 ? -20.225 -7.185 23.207 1.00 89.88 189 VAL A O 1
ATOM 1471 N N . ASN A 1 190 ? -20.817 -6.349 25.209 1.00 88.81 190 ASN A N 1
ATOM 1472 C CA . ASN A 1 190 ? -20.636 -7.600 25.964 1.00 88.81 190 ASN A CA 1
ATOM 1473 C C . ASN A 1 190 ? -19.255 -8.262 25.712 1.00 88.81 190 ASN A C 1
ATOM 1475 O O . ASN A 1 190 ? -19.169 -9.445 25.376 1.00 88.81 190 ASN A O 1
ATOM 1479 N N . ASN A 1 191 ? -18.175 -7.480 25.826 1.00 87.44 191 ASN A N 1
ATOM 1480 C CA . ASN A 1 191 ? -16.771 -7.889 25.638 1.00 87.44 191 ASN A CA 1
ATOM 1481 C C . ASN A 1 191 ? -16.407 -8.414 24.234 1.00 87.44 191 ASN A C 1
ATOM 1483 O O . ASN A 1 191 ? -15.373 -9.071 24.066 1.00 87.44 191 ASN A O 1
ATOM 1487 N N . ARG A 1 192 ? -17.229 -8.137 23.215 1.00 90.19 192 ARG A N 1
ATOM 1488 C CA . ARG A 1 192 ? -16.950 -8.466 21.811 1.00 90.19 192 ARG A CA 1
ATOM 1489 C C . ARG A 1 192 ? -17.081 -7.250 20.919 1.00 90.19 192 ARG A C 1
ATOM 1491 O O . ARG A 1 192 ? -17.955 -6.420 21.138 1.00 90.19 192 ARG A O 1
ATOM 1498 N N . VAL A 1 193 ? -16.259 -7.169 19.880 1.00 91.06 193 VAL A N 1
ATOM 1499 C CA . VAL A 1 193 ? -16.396 -6.128 18.861 1.00 91.06 193 VAL A CA 1
ATOM 1500 C C . VAL A 1 193 ? -17.701 -6.352 18.101 1.00 91.06 193 VAL A C 1
ATOM 1502 O O . VAL A 1 193 ? -17.880 -7.367 17.427 1.00 91.06 193 VAL A O 1
ATOM 1505 N N . SER A 1 194 ? -18.603 -5.390 18.218 1.00 87.19 194 SER A N 1
ATOM 1506 C CA . SER A 1 194 ? -19.870 -5.336 17.494 1.00 87.19 194 SER A CA 1
ATOM 1507 C C . SER A 1 194 ? -19.730 -4.619 16.154 1.00 87.19 194 SER A C 1
ATOM 1509 O O . SER A 1 194 ? -20.319 -5.055 15.170 1.00 87.19 194 SER A O 1
ATOM 1511 N N . ASP A 1 195 ? -18.919 -3.559 16.099 1.00 86.25 195 ASP A N 1
ATOM 1512 C CA . ASP A 1 195 ? -18.684 -2.794 14.879 1.00 86.25 195 ASP A CA 1
ATOM 1513 C C . ASP A 1 195 ? -17.360 -2.021 14.944 1.00 86.25 195 ASP A C 1
ATOM 1515 O O . ASP A 1 195 ? -16.756 -1.853 16.009 1.00 86.25 195 ASP A O 1
ATOM 1519 N N . VAL A 1 196 ? -16.921 -1.549 13.781 1.00 89.19 196 VAL A N 1
ATOM 1520 C CA . VAL A 1 196 ? -15.765 -0.667 13.615 1.00 89.19 196 VAL A CA 1
ATOM 1521 C C . VAL A 1 196 ? -16.157 0.428 12.636 1.00 89.19 196 VAL A C 1
ATOM 1523 O O . VAL A 1 196 ? -16.650 0.124 11.549 1.00 89.19 196 VAL A O 1
ATOM 1526 N N . VAL A 1 197 ? -15.926 1.687 13.002 1.00 85.06 197 VAL A N 1
ATOM 1527 C CA . VAL A 1 197 ? -16.385 2.861 12.248 1.00 85.06 197 VAL A CA 1
ATOM 1528 C C . VAL A 1 197 ? -15.200 3.767 11.932 1.00 85.06 197 VAL A C 1
ATOM 1530 O O . VAL A 1 197 ? -14.355 3.992 12.792 1.00 85.06 197 VAL A O 1
ATOM 1533 N N . MET A 1 198 ? -15.117 4.289 10.704 1.00 82.81 198 MET A N 1
ATOM 1534 C CA . MET A 1 198 ? -14.133 5.324 10.371 1.00 82.81 198 MET A CA 1
ATOM 1535 C C . MET A 1 198 ? -14.526 6.652 11.012 1.00 82.81 198 MET A C 1
ATOM 1537 O O . MET A 1 198 ? -15.668 7.094 10.876 1.00 82.81 198 MET A O 1
ATOM 1541 N N . VAL A 1 199 ? -13.559 7.308 11.641 1.00 79.75 199 VAL A N 1
ATOM 1542 C CA . VAL A 1 199 ? -13.713 8.678 12.132 1.00 79.75 199 VAL A CA 1
ATOM 1543 C C . VAL A 1 199 ? -13.337 9.611 10.983 1.00 79.75 199 VAL A C 1
ATOM 1545 O O . VAL A 1 199 ? -12.224 9.525 10.465 1.00 79.75 199 VAL A O 1
ATOM 1548 N N . ARG A 1 200 ? -14.291 10.435 10.542 1.00 64.19 200 ARG A N 1
ATOM 1549 C CA . ARG A 1 200 ? -14.085 11.476 9.526 1.00 64.19 200 ARG A CA 1
ATOM 1550 C C . ARG A 1 200 ? -13.788 12.816 10.175 1.00 64.19 200 ARG A C 1
ATOM 1552 O O . ARG A 1 200 ? -14.334 13.049 11.277 1.00 64.19 200 ARG A O 1
#

Foldseek 3Di:
DDDDDDDDDPPDPPPPPPPPPPPPFQFKWWWDAFPVAKIWIWTDGPLDTFKIWIDHPPDDIWIWGWDFDDQDPVLWTKIWTATVVPKIKIKTFPVNSPDEAQGKIWIQIPPRGIIIIGMHGCLVQPQDDPPRNQVVLFVQQAFDFPVSNVVVCVSNQWDWDDWPDDDPFKTWTWIAHPDPQGIKIFIDGPRGGHGIGGDD

Secondary structure (DSSP, 8-state):
---------------------------EEEEEE-TTS-EEEEEEETTEEEEEEEEETTEEEEEEE-EEEEE-TTS-EEEEEEETTTEEEEEEETTTT---TT-EEEEEETTTEEEEEEEEE--S----STTHHHHHHHHHHTT-BHHHHHHHHHHTTPEEEEEEEE-SSEEEEEEE-SSTT-EEEEEEETTEEEEEEE--